Protein AF-J5JBX3-F1 (afdb_monomer_lite)

Sequence (224 aa):
MRLPAPTPTHTFVNPSPLMATRIVSVLLYRIATPTESNGTEARNDVLTPEQYIEKTVSMIRKNRGTELAGMLNPVIVTELFQELSSPWGEMAELHVRNVCKATYQCLKRLVDHIADSAAAETIFSGIFKPHLNALQQNSLAKLSELLKPHQESHPITYDQRFIKDRETVLNQREEVRVSALLKEAFKPIYMDRETSVHASIDFSKLVQKLVKRPEFDVDHSLMR

Structure (mmCIF, N/CA/C/O backbone):
data_AF-J5JBX3-F1
#
_entry.id   AF-J5JBX3-F1
#
loop_
_atom_site.group_PDB
_atom_site.id
_atom_site.type_symbol
_atom_site.label_atom_id
_atom_site.label_alt_id
_atom_site.label_comp_id
_atom_site.label_asym_id
_atom_site.label_entity_id
_atom_site.label_seq_id
_atom_site.pdbx_PDB_ins_code
_atom_site.Cartn_x
_atom_site.Cartn_y
_atom_site.Cartn_z
_atom_site.occupancy
_atom_site.B_iso_or_equiv
_atom_site.auth_seq_id
_atom_site.auth_comp_id
_atom_site.auth_asym_id
_atom_site.auth_atom_id
_atom_site.pdbx_PDB_model_num
ATOM 1 N N . MET A 1 1 ? -36.597 6.003 -26.926 1.00 38.19 1 MET A N 1
ATOM 2 C CA . MET A 1 1 ? -36.312 5.719 -25.502 1.00 38.19 1 MET A CA 1
ATOM 3 C C . MET A 1 1 ? -34.820 5.911 -25.254 1.00 38.19 1 MET A C 1
ATOM 5 O O . MET A 1 1 ? -34.039 5.064 -25.658 1.00 38.19 1 MET A O 1
ATOM 9 N N . ARG A 1 2 ? -34.415 7.056 -24.688 1.00 29.45 2 ARG A N 1
ATOM 10 C CA . ARG A 1 2 ? -33.047 7.306 -24.199 1.00 29.45 2 ARG A CA 1
ATOM 11 C C . ARG A 1 2 ? -33.081 7.193 -22.676 1.00 29.45 2 ARG A C 1
ATOM 13 O O . ARG A 1 2 ? -33.907 7.853 -22.055 1.00 29.45 2 ARG A O 1
ATOM 20 N N . LEU A 1 3 ? -32.218 6.357 -22.107 1.00 36.09 3 LEU A N 1
ATOM 21 C CA . LEU A 1 3 ? -31.970 6.309 -20.665 1.00 36.09 3 LEU A CA 1
ATOM 22 C C . LEU A 1 3 ? -31.218 7.583 -20.230 1.00 36.09 3 LEU A C 1
ATOM 24 O O . LEU A 1 3 ? -30.362 8.049 -20.989 1.00 36.09 3 LEU A O 1
ATOM 28 N N . PRO A 1 4 ? -31.520 8.165 -19.056 1.00 34.25 4 PRO A N 1
ATOM 29 C CA . PRO A 1 4 ? -30.813 9.338 -18.558 1.00 34.25 4 PRO A CA 1
ATOM 30 C C . PRO A 1 4 ? -29.451 8.948 -17.961 1.00 34.25 4 PRO A C 1
ATOM 32 O O . PRO A 1 4 ? -29.282 7.856 -17.419 1.00 34.25 4 PRO A O 1
ATOM 35 N N . ALA A 1 5 ? -28.477 9.853 -18.076 1.00 37.44 5 ALA A N 1
ATOM 36 C CA . ALA A 1 5 ? -27.137 9.702 -17.512 1.00 37.44 5 ALA A CA 1
ATOM 37 C C . ALA A 1 5 ? -27.155 9.810 -15.971 1.00 37.44 5 ALA A C 1
ATOM 39 O O . ALA A 1 5 ? -27.950 10.587 -15.435 1.00 37.44 5 ALA A O 1
ATOM 40 N N . PRO A 1 6 ? -26.276 9.091 -15.248 1.00 34.97 6 PRO A N 1
ATOM 41 C CA . PRO A 1 6 ? -26.182 9.216 -13.801 1.00 34.97 6 PRO A CA 1
ATOM 42 C C . PRO A 1 6 ? -25.471 10.520 -13.408 1.00 34.97 6 PRO A C 1
ATOM 44 O O . PRO A 1 6 ? -24.392 10.846 -13.902 1.00 34.97 6 PRO A O 1
ATOM 47 N N . THR A 1 7 ? -26.092 11.265 -12.497 1.00 36.56 7 THR A N 1
ATOM 48 C CA . THR A 1 7 ? -25.523 12.420 -11.791 1.00 36.56 7 THR A CA 1
ATOM 49 C C . THR A 1 7 ? -24.319 12.020 -10.927 1.00 36.56 7 THR A C 1
ATOM 51 O O . THR A 1 7 ? -24.369 10.970 -10.285 1.00 36.56 7 THR A O 1
ATOM 54 N N . PRO A 1 8 ? -23.264 12.852 -10.830 1.00 33.53 8 PRO A N 1
ATOM 55 C CA . PRO A 1 8 ? -22.142 12.584 -9.943 1.00 33.53 8 PRO A CA 1
ATOM 56 C C . PRO A 1 8 ? -22.528 12.971 -8.511 1.00 33.53 8 PRO A C 1
ATOM 58 O O . PRO A 1 8 ? -22.876 14.118 -8.235 1.00 33.53 8 PRO A O 1
ATOM 61 N N . THR A 1 9 ? -22.472 12.028 -7.576 1.00 34.25 9 THR A N 1
ATOM 62 C CA . THR A 1 9 ? -22.565 12.328 -6.142 1.00 34.25 9 THR A CA 1
ATOM 63 C C . THR A 1 9 ? -21.449 11.596 -5.408 1.00 34.25 9 THR A C 1
ATOM 65 O O . THR A 1 9 ? -21.178 10.433 -5.684 1.00 34.25 9 THR A O 1
ATOM 68 N N . HIS A 1 10 ? -20.828 12.327 -4.480 1.00 32.12 10 HIS A N 1
ATOM 69 C CA . HIS A 1 10 ? -19.663 11.996 -3.656 1.00 32.12 10 HIS A CA 1
ATOM 70 C C . HIS A 1 10 ? -18.298 12.075 -4.349 1.00 32.12 10 HIS A C 1
ATOM 72 O O . HIS A 1 10 ? -17.635 11.089 -4.651 1.00 32.12 10 HIS A O 1
ATOM 78 N N . THR A 1 11 ? -17.831 13.318 -4.479 1.00 29.91 11 THR A N 1
ATOM 79 C CA . THR A 1 11 ? -16.416 13.680 -4.374 1.00 29.91 11 THR A CA 1
ATOM 80 C C . THR A 1 11 ? -15.816 12.989 -3.148 1.00 29.91 11 THR A C 1
ATOM 82 O O . THR A 1 11 ? -16.043 13.398 -2.008 1.00 29.91 11 THR A O 1
ATOM 85 N N . PHE A 1 12 ? -15.059 11.919 -3.380 1.00 28.11 12 PHE A N 1
ATOM 86 C CA . PHE A 1 12 ? -14.154 11.369 -2.384 1.00 28.11 12 PHE A CA 1
ATOM 87 C C . PHE A 1 12 ? -13.092 12.443 -2.137 1.00 28.11 12 PHE A C 1
ATOM 89 O O . PHE A 1 12 ? -12.269 12.736 -3.007 1.00 28.11 12 PHE A O 1
ATOM 96 N N . VAL A 1 13 ? -13.188 13.117 -0.993 1.00 32.06 13 VAL A N 1
ATOM 97 C CA . VAL A 1 13 ? -12.203 14.111 -0.571 1.00 32.06 13 VAL A CA 1
ATOM 98 C C . VAL A 1 13 ? -10.863 13.394 -0.458 1.00 32.06 13 VAL A C 1
ATOM 100 O O . VAL A 1 13 ? -10.701 12.442 0.302 1.00 32.06 13 VAL A O 1
ATOM 103 N N . ASN A 1 14 ? -9.937 13.833 -1.301 1.00 35.62 14 ASN A N 1
ATOM 104 C CA . ASN A 1 14 ? -8.606 13.281 -1.475 1.00 35.62 14 ASN A CA 1
ATOM 105 C C . ASN A 1 14 ? -7.844 13.326 -0.134 1.00 35.62 14 ASN A C 1
ATOM 107 O O . ASN A 1 14 ? -7.714 14.417 0.431 1.00 35.62 14 ASN A O 1
ATOM 111 N N . PRO A 1 15 ? -7.345 12.200 0.410 1.00 30.94 15 PRO A N 1
ATOM 112 C CA . PRO A 1 15 ? -6.458 12.261 1.560 1.00 30.94 15 PRO A CA 1
ATOM 113 C C . PRO A 1 15 ? -5.180 13.002 1.148 1.00 30.94 15 PRO A C 1
ATOM 115 O O . PRO A 1 15 ? -4.545 12.668 0.150 1.00 30.94 15 PRO A O 1
ATOM 118 N N . SER A 1 16 ? -4.835 14.045 1.905 1.00 27.92 16 SER A N 1
ATOM 119 C CA . SER A 1 16 ? -3.703 14.942 1.656 1.00 27.92 16 SER A CA 1
ATOM 120 C C . SER A 1 16 ? -2.421 14.182 1.268 1.00 27.92 16 SER A C 1
ATOM 122 O O . SER A 1 16 ? -2.177 13.112 1.824 1.00 27.92 16 SER A O 1
ATOM 124 N N . PRO A 1 17 ? -1.534 14.735 0.417 1.00 32.25 17 PRO A N 1
ATOM 125 C CA . PRO A 1 17 ? -0.277 14.086 0.007 1.00 32.25 17 PRO A CA 1
ATOM 126 C C . PRO A 1 17 ? 0.602 13.615 1.183 1.00 32.25 17 PRO A C 1
ATOM 128 O O . PRO A 1 17 ? 1.309 12.619 1.070 1.00 32.25 17 PRO A O 1
ATOM 131 N N . LEU A 1 18 ? 0.464 14.239 2.359 1.00 29.64 18 LEU A N 1
ATOM 132 C CA . LEU A 1 18 ? 1.088 13.809 3.617 1.00 29.64 18 LEU A CA 1
ATOM 133 C C . LEU A 1 18 ? 0.639 12.415 4.112 1.00 29.64 18 LEU A C 1
ATOM 135 O O . LEU A 1 18 ? 1.396 11.752 4.818 1.00 29.64 18 LEU A O 1
ATOM 139 N N . MET A 1 19 ? -0.563 11.949 3.760 1.00 27.92 19 MET A N 1
ATOM 140 C CA . MET A 1 19 ? -1.061 10.604 4.087 1.00 27.92 19 MET A CA 1
ATOM 141 C C . MET A 1 19 ? -0.454 9.538 3.168 1.00 27.92 19 MET A C 1
ATOM 143 O O . MET A 1 19 ? -0.056 8.485 3.653 1.00 27.92 19 MET A O 1
ATOM 147 N N . ALA A 1 20 ? -0.304 9.824 1.871 1.00 27.55 20 ALA A N 1
ATOM 148 C CA . ALA A 1 20 ? 0.332 8.910 0.919 1.00 27.55 20 ALA A CA 1
ATOM 149 C C . ALA A 1 20 ? 1.833 8.735 1.213 1.00 27.55 20 ALA A C 1
ATOM 151 O O . ALA A 1 20 ? 2.328 7.608 1.240 1.00 27.55 20 ALA A O 1
ATOM 152 N N . THR A 1 21 ? 2.534 9.826 1.554 1.00 30.20 21 THR A N 1
ATOM 153 C CA . THR A 1 21 ? 3.925 9.765 2.030 1.00 30.20 21 THR A CA 1
ATOM 154 C C . THR A 1 21 ? 4.031 8.991 3.344 1.00 30.20 21 THR A C 1
ATOM 156 O O . THR A 1 21 ? 4.950 8.198 3.501 1.00 30.20 21 THR A O 1
ATOM 159 N N . ARG A 1 22 ? 3.062 9.123 4.265 1.00 29.89 22 ARG A N 1
ATOM 160 C CA . ARG A 1 22 ? 3.026 8.302 5.487 1.00 29.89 22 ARG A CA 1
ATOM 161 C C . ARG A 1 22 ? 2.780 6.827 5.198 1.00 29.89 22 ARG A C 1
ATOM 163 O O . ARG A 1 22 ? 3.350 6.023 5.909 1.00 29.89 22 ARG A O 1
ATOM 170 N N . ILE A 1 23 ? 2.003 6.448 4.186 1.00 34.66 23 ILE A N 1
ATOM 171 C CA . ILE A 1 23 ? 1.749 5.031 3.864 1.00 34.66 23 ILE A CA 1
ATOM 172 C C . ILE A 1 23 ? 2.986 4.374 3.239 1.00 34.66 23 ILE A C 1
ATOM 174 O O . ILE A 1 23 ? 3.373 3.295 3.675 1.00 34.66 23 ILE A O 1
ATOM 178 N N . VAL A 1 24 ? 3.658 5.040 2.291 1.00 39.22 24 VAL A N 1
ATOM 179 C CA . VAL A 1 24 ? 4.913 4.531 1.702 1.00 39.22 24 VAL A CA 1
ATOM 180 C C . VAL A 1 24 ? 6.039 4.537 2.737 1.00 39.22 24 VAL A C 1
ATOM 182 O O . VAL A 1 24 ? 6.758 3.548 2.861 1.00 39.22 24 VAL A O 1
ATOM 185 N N . SER A 1 25 ? 6.145 5.590 3.557 1.00 36.09 25 SER A N 1
ATOM 186 C CA . SER A 1 25 ? 7.078 5.598 4.682 1.00 36.09 25 SER A CA 1
ATOM 187 C C . SER A 1 25 ? 6.735 4.537 5.719 1.00 36.09 25 SER A C 1
ATOM 189 O O . SER A 1 25 ? 7.667 3.943 6.210 1.00 36.09 25 SER A O 1
ATOM 191 N N . VAL A 1 26 ? 5.469 4.242 6.039 1.00 41.69 26 VAL A N 1
ATOM 192 C CA . VAL A 1 26 ? 5.082 3.206 7.023 1.00 41.69 26 VAL A CA 1
ATOM 193 C C . VAL A 1 26 ? 5.282 1.789 6.478 1.00 41.69 26 VAL A C 1
ATOM 195 O O . VAL A 1 26 ? 5.697 0.917 7.237 1.00 41.69 26 VAL A O 1
ATOM 198 N N . LEU A 1 27 ? 5.076 1.557 5.178 1.00 44.22 27 LEU A N 1
ATOM 199 C CA . LEU A 1 27 ? 5.432 0.296 4.513 1.00 44.22 27 LEU A CA 1
ATOM 200 C C . LEU A 1 27 ? 6.952 0.071 4.526 1.00 44.22 27 LEU A C 1
ATOM 202 O O . LEU A 1 27 ? 7.398 -1.022 4.860 1.00 44.22 27 LEU A O 1
ATOM 206 N N . LEU A 1 28 ? 7.745 1.123 4.296 1.00 43.00 28 LEU A N 1
ATOM 207 C CA . LEU A 1 28 ? 9.204 1.096 4.463 1.00 43.00 28 LEU A CA 1
ATOM 208 C C . LEU A 1 28 ? 9.650 1.081 5.944 1.00 43.00 28 LEU A C 1
ATOM 210 O O . LEU A 1 28 ? 10.698 0.537 6.267 1.00 43.00 28 LEU A O 1
ATOM 214 N N . TYR A 1 29 ? 8.860 1.627 6.873 1.00 40.81 29 TYR A N 1
ATOM 215 C CA . TYR A 1 29 ? 9.185 1.679 8.307 1.00 40.81 29 TYR A CA 1
ATOM 216 C C . TYR A 1 29 ? 8.913 0.348 9.010 1.00 40.81 29 TYR A C 1
ATOM 218 O O . TYR A 1 29 ? 9.572 0.016 9.993 1.00 40.81 29 TYR A O 1
ATOM 226 N N . ARG A 1 30 ? 7.956 -0.439 8.505 1.00 43.34 30 ARG A N 1
ATOM 227 C CA . ARG A 1 30 ? 7.684 -1.791 9.006 1.00 43.34 30 ARG A CA 1
ATOM 228 C C . ARG A 1 30 ? 8.616 -2.847 8.436 1.00 43.34 30 ARG A C 1
ATOM 230 O O . ARG A 1 30 ? 8.822 -3.871 9.071 1.00 43.34 30 ARG A O 1
ATOM 237 N N . ILE A 1 31 ? 9.228 -2.543 7.298 1.00 44.62 31 ILE A N 1
ATOM 238 C CA . ILE A 1 31 ? 10.467 -3.190 6.905 1.00 44.62 31 ILE A CA 1
ATOM 239 C C . ILE A 1 31 ? 11.554 -2.897 7.954 1.00 44.62 31 ILE A C 1
ATOM 241 O O . ILE A 1 31 ? 12.356 -3.773 8.174 1.00 44.62 31 ILE A O 1
ATOM 245 N N . ALA A 1 32 ? 11.555 -1.770 8.685 1.00 35.97 32 ALA A N 1
ATOM 246 C CA . ALA A 1 32 ? 1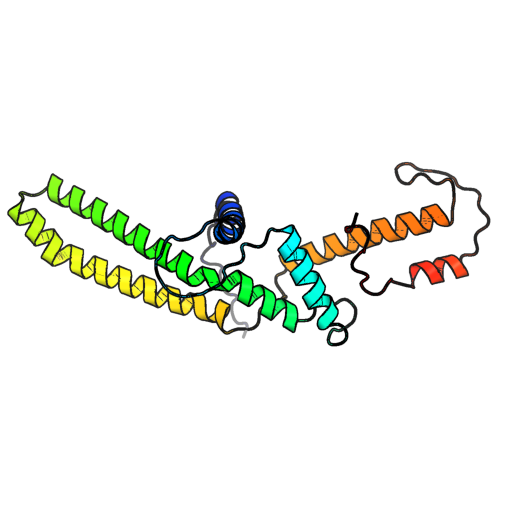2.686 -1.337 9.523 1.00 35.97 32 ALA A CA 1
ATOM 247 C C . ALA A 1 32 ? 12.564 -1.454 11.063 1.00 35.97 32 ALA A C 1
ATOM 249 O O . ALA A 1 32 ? 13.549 -1.159 11.740 1.00 35.97 32 ALA A O 1
ATOM 250 N N . THR A 1 33 ? 11.431 -1.847 11.666 1.00 31.83 33 THR A N 1
ATOM 251 C CA . THR A 1 33 ? 11.331 -1.919 13.145 1.00 31.83 33 THR A CA 1
ATOM 252 C C . THR A 1 33 ? 10.823 -3.268 13.670 1.00 31.83 33 THR A C 1
ATOM 254 O O . THR A 1 33 ? 9.762 -3.733 13.247 1.00 31.83 33 THR A O 1
ATOM 257 N N . PRO A 1 34 ? 11.553 -3.909 14.609 1.00 34.19 34 PRO A N 1
ATOM 258 C CA . PRO A 1 34 ? 11.130 -5.163 15.210 1.00 34.19 34 PRO A CA 1
ATOM 259 C C . PRO A 1 34 ? 9.963 -4.896 16.160 1.00 34.19 34 PRO A C 1
ATOM 261 O O . PRO A 1 34 ? 9.999 -3.985 16.987 1.00 34.19 34 PRO A O 1
ATOM 264 N N . THR A 1 35 ? 8.920 -5.713 16.051 1.00 37.97 35 THR A N 1
ATOM 265 C CA . THR A 1 35 ? 7.909 -5.796 17.105 1.00 37.97 35 THR A CA 1
ATOM 266 C C . THR A 1 35 ? 8.480 -6.732 18.162 1.00 37.97 35 THR A C 1
ATOM 268 O O . THR A 1 35 ? 8.683 -7.912 17.884 1.00 37.97 35 THR A O 1
ATOM 271 N N . GLU A 1 36 ? 8.790 -6.218 19.351 1.00 42.28 36 GLU A N 1
ATOM 272 C CA . GLU A 1 36 ? 9.082 -7.070 20.503 1.00 42.28 36 GLU A CA 1
ATOM 273 C C . GLU A 1 36 ? 7.827 -7.888 20.827 1.00 42.28 36 GLU A C 1
ATOM 275 O O . GLU A 1 36 ? 6.856 -7.392 21.395 1.00 42.28 36 GLU A O 1
ATOM 280 N N . SER A 1 37 ? 7.824 -9.147 20.406 1.00 36.75 37 SER A N 1
ATOM 281 C CA . SER A 1 37 ? 6.803 -10.126 20.754 1.00 36.75 37 SER A CA 1
ATOM 282 C C . SER A 1 37 ? 7.469 -11.493 20.809 1.00 36.75 37 SER A C 1
ATOM 284 O O . SER A 1 37 ? 7.841 -12.066 19.788 1.00 36.75 37 SER A O 1
ATOM 286 N N . ASN A 1 38 ? 7.654 -11.972 22.037 1.00 34.31 38 ASN A N 1
ATOM 287 C CA . ASN A 1 38 ? 8.240 -13.259 22.384 1.00 34.31 38 ASN A CA 1
ATOM 288 C C . ASN A 1 38 ? 7.635 -14.431 21.596 1.00 34.31 38 ASN A C 1
ATOM 290 O O . ASN A 1 38 ? 6.422 -14.621 21.601 1.00 34.31 38 ASN A O 1
ATOM 294 N N . GLY A 1 39 ? 8.521 -15.291 21.086 1.00 38.44 39 GLY A N 1
ATOM 295 C CA . GLY A 1 39 ? 8.243 -16.709 20.865 1.00 38.44 39 GLY A CA 1
ATOM 296 C C . GLY A 1 39 ? 7.910 -17.116 19.429 1.00 38.44 39 GLY A C 1
ATOM 297 O O . GLY A 1 39 ? 6.781 -16.957 18.982 1.00 38.44 39 GLY A O 1
ATOM 298 N N . THR A 1 40 ? 8.882 -17.801 18.815 1.00 33.25 40 THR A N 1
ATOM 299 C CA . THR A 1 40 ? 8.777 -18.709 17.653 1.00 33.25 40 THR A CA 1
ATOM 300 C C . THR A 1 40 ? 8.996 -18.091 16.264 1.00 33.25 40 THR A C 1
ATOM 302 O O . THR A 1 40 ? 8.085 -17.603 15.609 1.00 33.25 40 THR A O 1
ATOM 305 N N . GLU A 1 41 ? 10.262 -18.173 15.837 1.00 38.06 41 GLU A N 1
ATOM 306 C CA . GLU A 1 41 ? 10.779 -18.346 14.468 1.00 38.06 41 GLU A CA 1
ATOM 307 C C . GLU A 1 41 ? 9.920 -17.850 13.287 1.00 38.06 41 GLU A C 1
ATOM 309 O O . GLU A 1 41 ? 9.310 -18.627 12.558 1.00 38.06 41 GLU A O 1
ATOM 314 N N . ALA A 1 42 ? 10.016 -16.555 12.991 1.00 36.69 42 ALA A N 1
ATOM 315 C CA . ALA A 1 42 ? 9.900 -16.053 11.626 1.00 36.69 42 ALA A CA 1
ATOM 316 C C . ALA A 1 42 ? 11.051 -15.068 11.389 1.00 36.69 42 ALA A C 1
ATOM 318 O O . ALA A 1 42 ? 11.132 -14.019 12.028 1.00 36.69 42 ALA A O 1
ATOM 319 N N . ARG A 1 43 ? 11.992 -15.434 10.511 1.00 39.78 43 ARG A N 1
ATOM 320 C CA . ARG A 1 43 ? 13.055 -14.542 10.028 1.00 39.78 43 ARG A CA 1
ATOM 321 C C . ARG A 1 43 ? 12.410 -13.394 9.246 1.00 39.78 43 ARG A C 1
ATOM 323 O O . ARG A 1 43 ? 12.244 -13.487 8.035 1.00 39.78 43 ARG A O 1
ATOM 330 N N . ASN A 1 44 ? 12.048 -12.321 9.938 1.00 47.66 44 ASN A N 1
ATOM 331 C CA . ASN A 1 44 ? 11.743 -11.042 9.309 1.00 47.66 44 ASN A CA 1
ATOM 332 C C . ASN A 1 44 ? 13.077 -10.367 8.987 1.00 47.66 44 ASN A C 1
ATOM 334 O O . ASN A 1 44 ? 13.565 -9.542 9.757 1.00 47.66 44 ASN A O 1
ATOM 338 N N . ASP A 1 45 ? 13.705 -10.799 7.893 1.00 56.28 45 ASP A N 1
ATOM 339 C CA . ASP A 1 45 ? 14.891 -10.133 7.364 1.00 56.28 45 ASP A CA 1
ATOM 340 C C . ASP A 1 45 ? 14.433 -8.794 6.777 1.00 56.28 45 ASP A C 1
ATOM 342 O O . ASP A 1 45 ? 13.743 -8.720 5.759 1.00 56.28 45 ASP A O 1
ATOM 346 N N . VAL A 1 46 ? 14.736 -7.735 7.513 1.00 66.44 46 VAL A N 1
ATOM 347 C CA . VAL A 1 46 ? 14.492 -6.343 7.150 1.00 66.44 46 VAL A CA 1
ATOM 348 C C . VAL A 1 46 ? 15.299 -6.029 5.888 1.00 66.44 46 VAL A C 1
ATOM 350 O O . VAL A 1 46 ? 16.512 -5.855 5.961 1.00 66.44 46 VAL A O 1
ATOM 353 N N . LEU A 1 47 ? 14.647 -5.981 4.723 1.00 74.69 47 LEU A N 1
ATOM 354 C CA . LEU A 1 47 ? 15.315 -5.666 3.455 1.00 74.69 47 LEU A CA 1
ATOM 355 C C . LEU A 1 47 ? 15.444 -4.155 3.266 1.00 74.69 47 LEU A C 1
ATOM 357 O O . LEU A 1 47 ? 14.450 -3.442 3.304 1.00 74.69 47 LEU A O 1
ATOM 361 N N . THR A 1 48 ? 16.634 -3.640 2.974 1.00 81.94 48 THR A N 1
ATOM 362 C CA . THR A 1 48 ? 16.747 -2.238 2.544 1.00 81.94 48 THR A CA 1
ATOM 363 C C . THR A 1 48 ? 16.023 -2.023 1.203 1.00 81.94 48 THR A C 1
ATOM 365 O O . THR A 1 48 ? 15.799 -2.988 0.459 1.00 81.94 48 THR A O 1
ATOM 368 N N . PRO A 1 49 ? 15.653 -0.777 0.845 1.00 75.56 49 PRO A N 1
ATOM 369 C CA . PRO A 1 49 ? 15.068 -0.485 -0.464 1.00 75.56 49 PRO A CA 1
ATOM 370 C C . PRO A 1 49 ? 15.891 -1.055 -1.628 1.00 75.56 49 PRO A C 1
ATOM 372 O O . PRO A 1 49 ? 15.332 -1.610 -2.571 1.00 75.56 49 PRO A O 1
ATOM 375 N N . GLU A 1 50 ? 17.218 -0.982 -1.536 1.00 78.31 50 GLU A N 1
ATOM 376 C CA . GLU A 1 50 ? 18.151 -1.493 -2.541 1.00 78.31 50 GLU A CA 1
ATOM 377 C C . GLU A 1 50 ? 18.079 -3.021 -2.639 1.00 78.31 50 GLU A C 1
ATOM 379 O O . GLU A 1 50 ? 17.917 -3.567 -3.730 1.00 78.31 50 GLU A O 1
ATOM 384 N N . GLN A 1 51 ? 18.095 -3.719 -1.500 1.00 79.31 51 GLN A N 1
ATOM 385 C CA . GLN A 1 51 ? 17.972 -5.179 -1.452 1.00 79.31 51 GLN A CA 1
ATOM 386 C C . GLN A 1 51 ? 16.615 -5.658 -1.985 1.00 79.31 51 GLN A C 1
ATOM 388 O O . GLN A 1 51 ? 16.524 -6.691 -2.655 1.00 79.31 51 GLN A O 1
ATOM 393 N N . TYR A 1 52 ? 15.546 -4.899 -1.731 1.00 81.06 52 TYR A N 1
ATOM 394 C CA . TYR A 1 52 ? 14.220 -5.199 -2.265 1.00 81.06 52 TYR A CA 1
ATOM 395 C C . TYR A 1 52 ? 14.160 -5.021 -3.789 1.00 81.06 52 TYR A C 1
ATOM 397 O O . TYR A 1 52 ? 13.565 -5.845 -4.493 1.00 81.06 52 TYR A O 1
ATOM 405 N N . ILE A 1 53 ? 14.815 -3.985 -4.322 1.00 80.94 53 ILE A N 1
ATOM 406 C CA . ILE A 1 53 ? 14.963 -3.790 -5.770 1.00 80.94 53 ILE A CA 1
ATOM 407 C C . ILE A 1 53 ? 15.739 -4.961 -6.380 1.00 80.94 53 ILE A C 1
ATOM 409 O O . ILE A 1 53 ? 15.288 -5.531 -7.372 1.00 80.94 53 ILE A O 1
ATOM 413 N N . GLU A 1 54 ? 16.851 -5.382 -5.778 1.00 81.81 54 GLU A N 1
ATOM 414 C CA . GLU A 1 54 ? 17.635 -6.528 -6.257 1.00 81.81 54 GLU A CA 1
ATOM 415 C C . GLU A 1 54 ? 16.828 -7.832 -6.257 1.00 81.81 54 GLU A C 1
ATOM 417 O O . GLU A 1 54 ? 16.823 -8.567 -7.254 1.00 81.81 54 GLU A O 1
ATOM 422 N N . LYS A 1 55 ? 16.082 -8.098 -5.176 1.00 83.62 55 LYS A N 1
ATOM 423 C CA . LYS A 1 55 ? 15.139 -9.222 -5.093 1.00 83.62 55 LYS A CA 1
ATOM 424 C C . LYS A 1 55 ? 14.124 -9.160 -6.235 1.00 83.62 55 LYS A C 1
ATOM 426 O O . LYS A 1 55 ? 13.936 -10.149 -6.945 1.00 83.62 55 LYS A O 1
ATOM 431 N N . THR A 1 56 ? 13.521 -7.994 -6.450 1.00 81.38 56 THR A N 1
ATOM 432 C CA . THR A 1 56 ? 12.527 -7.769 -7.505 1.00 81.38 56 THR A CA 1
ATOM 433 C C . THR A 1 56 ? 13.119 -8.010 -8.894 1.00 81.38 56 THR A C 1
ATOM 435 O O . THR A 1 56 ? 12.534 -8.723 -9.707 1.00 81.38 56 THR A O 1
ATOM 438 N N . VAL A 1 57 ? 14.322 -7.499 -9.168 1.00 81.25 57 VAL A N 1
ATOM 439 C CA . VAL A 1 57 ? 15.036 -7.729 -10.434 1.00 81.25 57 VAL A CA 1
ATOM 440 C C . VAL A 1 57 ? 15.329 -9.216 -10.646 1.00 81.25 57 VAL A C 1
ATOM 442 O O . VAL A 1 57 ? 15.173 -9.722 -11.758 1.00 81.25 57 VAL A O 1
ATOM 445 N N . SER A 1 58 ? 15.713 -9.943 -9.594 1.00 82.06 58 SER A N 1
ATOM 446 C CA . SER A 1 58 ? 15.914 -11.396 -9.645 1.00 82.06 58 SER A CA 1
ATOM 447 C C . SER A 1 58 ? 14.617 -12.146 -9.978 1.00 82.06 58 SER A C 1
ATOM 449 O O . SER A 1 58 ? 14.623 -13.030 -10.837 1.00 82.06 58 SER A O 1
ATOM 451 N N . MET A 1 59 ? 13.488 -11.756 -9.376 1.00 79.56 59 MET A N 1
ATOM 452 C CA . MET A 1 59 ? 12.163 -12.311 -9.692 1.00 79.56 59 MET A CA 1
ATOM 453 C C . MET A 1 59 ? 11.758 -12.034 -11.145 1.00 79.56 59 MET A C 1
ATOM 455 O O . MET A 1 59 ? 11.297 -12.948 -11.830 1.00 79.56 59 MET A O 1
ATOM 459 N N . ILE A 1 60 ? 12.006 -10.815 -11.639 1.00 78.62 60 ILE A N 1
ATOM 460 C CA . ILE A 1 60 ? 11.808 -10.436 -13.047 1.00 78.62 60 ILE A CA 1
ATOM 461 C C . ILE A 1 60 ? 12.627 -11.322 -13.972 1.00 78.62 60 ILE A C 1
ATOM 463 O O . ILE A 1 60 ? 12.078 -11.863 -14.923 1.00 78.62 60 ILE A O 1
ATOM 467 N N . ARG A 1 61 ? 13.914 -11.536 -13.679 1.00 78.25 61 ARG A N 1
ATOM 468 C CA . ARG A 1 61 ? 14.795 -12.382 -14.500 1.00 78.25 61 ARG A CA 1
ATOM 469 C C . ARG A 1 61 ? 14.331 -13.838 -14.575 1.00 78.25 61 ARG A C 1
ATOM 471 O O . ARG A 1 61 ? 14.389 -14.421 -15.653 1.00 78.25 61 ARG A O 1
ATOM 478 N N . LYS A 1 62 ? 13.871 -14.413 -13.460 1.00 77.75 62 LYS A N 1
ATOM 479 C CA . LYS A 1 62 ? 13.402 -15.811 -13.394 1.00 77.75 62 LYS A CA 1
ATOM 480 C C . LYS A 1 62 ? 12.115 -16.050 -14.180 1.00 77.75 62 LYS A C 1
ATOM 482 O O . LYS A 1 62 ? 11.937 -17.124 -14.736 1.00 77.75 62 LYS A O 1
ATOM 487 N N . ASN A 1 63 ? 11.249 -15.045 -14.233 1.00 71.81 63 ASN A N 1
ATOM 488 C CA . ASN A 1 63 ? 9.935 -15.112 -14.865 1.00 71.81 63 ASN A CA 1
ATOM 489 C C . ASN A 1 63 ? 9.913 -14.444 -16.258 1.00 71.81 63 ASN A C 1
ATOM 491 O O . ASN A 1 63 ? 8.863 -13.995 -16.723 1.00 71.81 63 ASN A O 1
ATOM 495 N N . ARG A 1 64 ? 11.075 -14.343 -16.922 1.00 68.69 64 ARG A N 1
ATOM 496 C CA . ARG A 1 64 ? 11.183 -13.853 -18.307 1.00 68.69 64 ARG A CA 1
ATOM 497 C C . ARG A 1 64 ? 10.563 -14.852 -19.285 1.00 68.69 64 ARG A C 1
ATOM 499 O O . ARG A 1 64 ? 10.608 -16.058 -19.070 1.00 68.69 64 ARG A O 1
ATOM 506 N N . GLY A 1 65 ? 10.037 -14.342 -20.398 1.00 65.00 65 GLY A N 1
ATOM 507 C CA . GLY A 1 65 ? 9.552 -15.161 -21.518 1.00 65.00 65 GLY A CA 1
ATOM 508 C C . GLY A 1 65 ? 8.087 -15.604 -21.430 1.00 65.00 65 GLY A C 1
ATOM 509 O O . GLY A 1 65 ? 7.556 -16.112 -22.411 1.00 65.00 65 GLY A O 1
ATOM 510 N N . THR A 1 66 ? 7.406 -15.364 -20.307 1.00 61.84 66 THR A N 1
ATOM 511 C CA . THR A 1 66 ? 5.942 -15.517 -20.183 1.00 61.84 66 THR A CA 1
ATOM 512 C C . THR A 1 66 ? 5.168 -14.235 -20.507 1.00 61.84 66 THR A C 1
ATOM 514 O O . THR A 1 66 ? 3.941 -14.247 -20.539 1.00 61.84 66 THR A O 1
ATOM 517 N N . GLU A 1 67 ? 5.866 -13.120 -20.734 1.00 69.06 67 GLU A N 1
ATOM 518 C CA . GLU A 1 67 ? 5.279 -11.805 -20.999 1.00 69.06 67 GLU A CA 1
ATOM 519 C C . GLU A 1 67 ? 5.351 -11.421 -22.484 1.00 69.06 67 GLU A C 1
ATOM 521 O O . GLU A 1 67 ? 6.298 -11.760 -23.195 1.00 69.06 67 GLU A O 1
ATOM 526 N N . LEU A 1 68 ? 4.341 -10.686 -22.957 1.00 64.31 68 LEU A N 1
ATOM 527 C CA . LEU A 1 68 ? 4.383 -10.061 -24.276 1.00 64.31 68 LEU A CA 1
ATOM 528 C C . LEU A 1 68 ? 5.407 -8.918 -24.258 1.00 64.31 68 LEU A C 1
ATOM 530 O O . LEU A 1 68 ? 5.446 -8.137 -23.307 1.00 64.31 68 LEU A O 1
ATOM 534 N N . ALA A 1 69 ? 6.197 -8.783 -25.326 1.00 59.62 69 ALA A N 1
ATOM 535 C CA . ALA A 1 69 ? 7.207 -7.734 -25.440 1.00 59.62 69 ALA A CA 1
ATOM 536 C C . ALA A 1 69 ? 6.617 -6.340 -25.138 1.00 59.62 69 ALA A C 1
ATOM 538 O O . ALA A 1 69 ? 5.677 -5.892 -25.796 1.00 59.62 69 ALA A O 1
ATOM 539 N N . GLY A 1 70 ? 7.178 -5.652 -24.140 1.00 61.19 70 GLY A N 1
ATOM 540 C CA . GLY A 1 70 ? 6.724 -4.323 -23.711 1.00 61.19 70 GLY A CA 1
ATOM 541 C C . GLY A 1 70 ? 5.658 -4.313 -22.609 1.00 61.19 70 GLY A C 1
ATOM 542 O O . GLY A 1 70 ? 5.289 -3.233 -22.146 1.00 61.19 70 GLY A O 1
ATOM 543 N N . MET A 1 71 ? 5.186 -5.478 -22.160 1.00 66.94 71 MET A N 1
ATOM 544 C CA . MET A 1 71 ? 4.272 -5.615 -21.025 1.00 66.94 71 MET A CA 1
ATOM 545 C C . MET A 1 71 ? 4.994 -6.178 -19.803 1.00 66.94 71 MET A C 1
ATOM 547 O O . MET A 1 71 ? 5.943 -6.940 -19.930 1.00 66.94 71 MET A O 1
ATOM 551 N N . LEU A 1 72 ? 4.520 -5.796 -18.617 1.00 69.56 72 LEU A N 1
ATOM 552 C CA . LEU A 1 72 ? 4.954 -6.408 -17.364 1.00 69.56 72 LEU A CA 1
ATOM 553 C C . LEU A 1 72 ? 4.330 -7.794 -17.242 1.00 69.56 72 LEU A C 1
ATOM 555 O O . LEU A 1 72 ? 3.130 -7.934 -17.492 1.00 69.56 72 LEU A O 1
ATOM 559 N N . ASN A 1 73 ? 5.101 -8.773 -16.781 1.00 75.94 73 ASN A N 1
ATOM 560 C CA . ASN A 1 73 ? 4.577 -10.072 -16.396 1.00 75.94 73 ASN A CA 1
ATOM 561 C C . ASN A 1 73 ? 3.497 -9.927 -15.296 1.00 75.94 73 ASN A C 1
ATOM 563 O O . ASN A 1 73 ? 3.826 -9.554 -14.162 1.00 75.94 73 ASN A O 1
ATOM 567 N N . PRO A 1 74 ? 2.219 -10.253 -15.583 1.00 76.00 74 PRO A N 1
ATOM 568 C CA . PRO A 1 74 ? 1.127 -10.132 -14.615 1.00 76.00 74 PRO A CA 1
ATOM 569 C C . PRO A 1 74 ? 1.318 -10.988 -13.357 1.00 76.00 74 PRO A C 1
ATOM 571 O O . PRO A 1 74 ? 0.811 -10.629 -12.292 1.00 76.00 74 PRO A O 1
ATOM 574 N N . VAL A 1 75 ? 2.065 -12.094 -13.461 1.00 79.69 75 VAL A N 1
ATOM 575 C CA . VAL A 1 75 ? 2.386 -12.974 -12.329 1.00 79.69 75 VAL A CA 1
ATOM 576 C C . VAL A 1 75 ? 3.240 -12.223 -11.314 1.00 79.69 75 VAL A C 1
ATOM 578 O O . VAL A 1 75 ? 2.875 -12.140 -10.147 1.00 79.69 75 VAL A O 1
ATOM 581 N N . ILE A 1 76 ? 4.308 -11.569 -11.773 1.00 82.19 76 ILE A N 1
ATOM 582 C CA . ILE A 1 76 ? 5.224 -10.818 -10.905 1.00 82.19 76 ILE A CA 1
ATOM 583 C C . ILE A 1 76 ? 4.509 -9.638 -10.256 1.00 82.19 76 ILE A C 1
ATOM 585 O O . ILE A 1 76 ? 4.684 -9.378 -9.071 1.00 82.19 76 ILE A O 1
ATOM 589 N N . VAL A 1 77 ? 3.683 -8.923 -11.025 1.00 81.19 77 VAL A N 1
ATOM 590 C CA . VAL A 1 77 ? 2.894 -7.806 -10.490 1.00 81.19 77 VAL A CA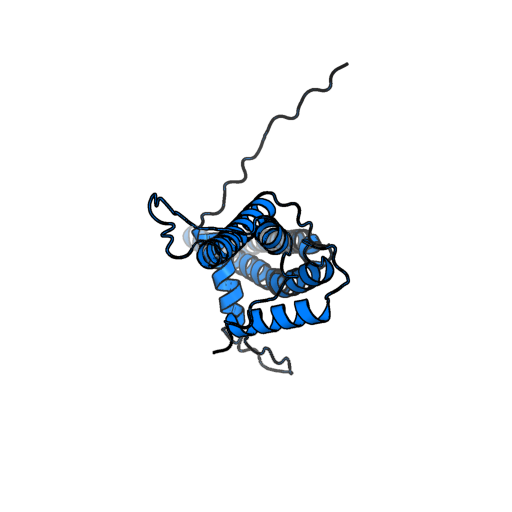 1
ATOM 591 C C . VAL A 1 77 ? 1.951 -8.290 -9.389 1.00 81.19 77 VAL A C 1
ATOM 593 O O . VAL A 1 77 ? 1.825 -7.621 -8.366 1.00 81.19 77 VAL A O 1
ATOM 596 N N . THR A 1 78 ? 1.320 -9.451 -9.574 1.00 82.75 78 THR A N 1
ATOM 597 C CA . THR A 1 78 ? 0.447 -10.054 -8.559 1.00 82.75 78 THR A CA 1
ATOM 598 C C . THR A 1 78 ? 1.236 -10.429 -7.305 1.00 82.75 78 THR A C 1
ATOM 600 O O . THR A 1 78 ? 0.842 -10.030 -6.213 1.00 82.75 78 THR A O 1
ATOM 603 N N . GLU A 1 79 ? 2.360 -11.133 -7.454 1.00 83.75 79 GLU A N 1
ATOM 604 C CA . GLU A 1 79 ? 3.208 -11.561 -6.333 1.00 83.75 79 GLU A CA 1
ATOM 605 C C . GLU A 1 79 ? 3.732 -10.369 -5.522 1.00 83.75 79 GLU A C 1
ATOM 607 O O . GLU A 1 79 ? 3.585 -10.334 -4.301 1.00 83.75 79 GLU A O 1
ATOM 612 N N . LEU A 1 80 ? 4.284 -9.354 -6.195 1.00 84.50 80 LEU A N 1
ATOM 613 C CA . LEU A 1 80 ? 4.787 -8.148 -5.535 1.00 84.50 80 LEU A CA 1
ATOM 614 C C . LEU A 1 80 ? 3.664 -7.382 -4.836 1.00 84.50 80 LEU A C 1
ATOM 616 O O . LEU A 1 80 ? 3.850 -6.898 -3.723 1.00 84.50 80 LEU A O 1
ATOM 620 N N . PHE A 1 81 ? 2.496 -7.267 -5.473 1.00 84.75 81 PHE A N 1
ATOM 621 C CA . PHE A 1 81 ? 1.357 -6.589 -4.868 1.00 84.75 81 PHE A CA 1
ATOM 622 C C . PHE A 1 81 ? 0.892 -7.301 -3.598 1.00 84.75 81 PHE A C 1
ATOM 624 O O . PHE A 1 81 ? 0.698 -6.637 -2.588 1.00 84.75 81 PHE A O 1
ATOM 631 N N . GLN A 1 82 ? 0.757 -8.629 -3.633 1.00 85.31 82 GLN A N 1
ATOM 632 C CA . GLN A 1 82 ? 0.379 -9.431 -2.467 1.00 85.31 82 GLN A CA 1
ATOM 633 C C . GLN A 1 82 ? 1.414 -9.328 -1.343 1.00 85.31 82 GLN A C 1
ATOM 635 O O . GLN A 1 82 ? 1.048 -9.171 -0.180 1.00 85.31 82 GLN A O 1
ATOM 640 N N . GLU A 1 83 ? 2.707 -9.366 -1.676 1.00 85.56 83 GLU A N 1
ATOM 641 C CA . GLU A 1 83 ? 3.777 -9.198 -0.691 1.00 85.56 83 GLU A CA 1
ATOM 642 C C . GLU A 1 83 ? 3.688 -7.821 -0.012 1.00 85.56 83 GLU A C 1
ATOM 644 O O . GLU A 1 83 ? 3.658 -7.732 1.217 1.00 85.56 83 GLU A O 1
ATOM 649 N N . LEU A 1 84 ? 3.567 -6.751 -0.804 1.00 84.12 84 LEU A N 1
ATOM 650 C CA . LEU A 1 84 ? 3.496 -5.371 -0.314 1.00 84.12 84 LEU A CA 1
ATOM 651 C C . LEU A 1 84 ? 2.169 -5.032 0.382 1.00 84.12 84 LEU A C 1
ATOM 653 O O . LEU A 1 84 ? 2.144 -4.141 1.235 1.00 84.12 84 LEU A O 1
ATOM 657 N N . SER A 1 85 ? 1.070 -5.702 0.030 1.00 87.38 85 SER A N 1
ATOM 658 C CA . SER A 1 85 ? -0.246 -5.499 0.649 1.00 87.38 85 SER A CA 1
ATOM 659 C C . SER A 1 85 ? -0.464 -6.362 1.892 1.00 87.38 85 SER A C 1
ATOM 661 O O . SER A 1 85 ? -1.324 -6.034 2.712 1.00 87.38 85 SER A O 1
ATOM 663 N N . SER A 1 86 ? 0.348 -7.406 2.100 1.00 86.06 86 SER A N 1
ATOM 664 C CA . SER A 1 86 ? 0.230 -8.311 3.248 1.00 86.06 86 SER A CA 1
ATOM 665 C C . SER A 1 86 ? 0.132 -7.621 4.624 1.00 86.06 86 SER A C 1
ATOM 667 O O . SER A 1 86 ? -0.705 -8.051 5.424 1.00 86.06 86 SER A O 1
ATOM 669 N N . PRO A 1 87 ? 0.852 -6.515 4.935 1.00 88.69 87 PRO A N 1
ATOM 670 C CA . PRO A 1 87 ? 0.741 -5.880 6.246 1.00 88.69 87 PRO A CA 1
ATOM 671 C C . PRO A 1 87 ? -0.474 -4.948 6.388 1.00 88.69 87 PRO A C 1
ATOM 673 O O . PRO A 1 87 ? -0.737 -4.472 7.496 1.00 88.69 87 PRO A O 1
ATOM 676 N N . TRP A 1 88 ? -1.212 -4.647 5.310 1.00 91.75 88 TRP A N 1
ATOM 677 C CA . TRP A 1 88 ? -2.305 -3.664 5.342 1.00 91.75 88 TRP A CA 1
ATOM 678 C C . TRP A 1 88 ? -3.405 -4.049 6.322 1.00 91.75 88 TRP A C 1
ATOM 680 O O . TRP A 1 88 ? -3.934 -3.173 7.005 1.00 91.75 88 TRP A O 1
ATOM 690 N N . GLY A 1 89 ? -3.720 -5.344 6.423 1.00 91.31 89 GLY A N 1
ATOM 691 C CA . GLY A 1 89 ? -4.756 -5.819 7.334 1.00 91.31 89 GLY A CA 1
ATOM 692 C C . GLY A 1 89 ? -4.429 -5.485 8.782 1.00 91.31 89 GLY A C 1
ATOM 693 O O . GLY A 1 89 ? -5.191 -4.798 9.457 1.00 91.31 89 GLY A O 1
ATOM 694 N N . GLU A 1 90 ? -3.236 -5.864 9.226 1.00 90.69 90 GLU A N 1
ATOM 695 C CA . GLU A 1 90 ? -2.804 -5.616 10.595 1.00 90.69 90 GLU A CA 1
ATOM 696 C C . GLU A 1 90 ? -2.681 -4.114 10.907 1.00 90.69 90 GLU A C 1
ATOM 698 O O . GLU A 1 90 ? -3.113 -3.661 11.970 1.00 90.69 90 GLU A O 1
ATOM 703 N N . MET A 1 91 ? -2.145 -3.319 9.972 1.00 91.38 91 MET A N 1
ATOM 704 C CA . MET A 1 91 ? -2.040 -1.864 10.126 1.00 91.38 91 MET A CA 1
ATOM 705 C C . MET A 1 91 ? -3.418 -1.205 10.261 1.00 91.38 91 MET A C 1
ATOM 707 O O . MET A 1 91 ? -3.628 -0.364 11.141 1.00 91.38 91 MET A O 1
ATOM 711 N N . ALA A 1 92 ? -4.362 -1.579 9.397 1.00 93.69 92 ALA A N 1
ATOM 712 C CA . ALA A 1 92 ? -5.701 -1.014 9.399 1.00 93.69 92 ALA A CA 1
ATOM 713 C C . ALA A 1 92 ? -6.485 -1.436 10.648 1.00 93.69 92 ALA A C 1
ATOM 715 O O . ALA A 1 92 ? -7.141 -0.605 11.277 1.00 93.69 92 ALA A O 1
ATOM 716 N N . GLU A 1 93 ? -6.362 -2.691 11.078 1.00 94.50 93 GLU A N 1
ATOM 717 C CA . GLU A 1 93 ? -6.977 -3.153 12.319 1.00 94.50 93 GLU A CA 1
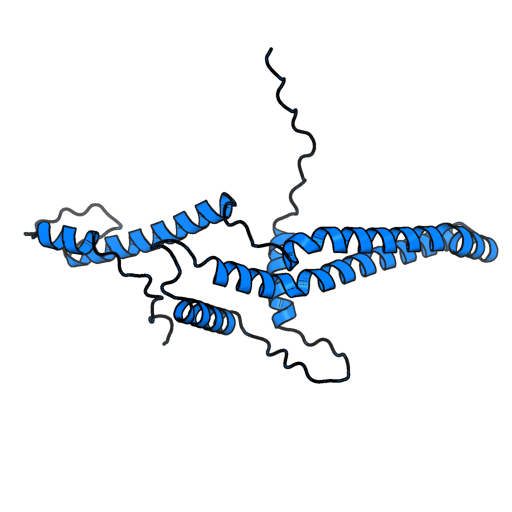ATOM 718 C C . GLU A 1 93 ? -6.413 -2.435 13.547 1.00 94.50 93 GLU A C 1
ATOM 720 O O . GLU A 1 93 ? -7.166 -2.027 14.436 1.00 94.50 93 GLU A O 1
ATOM 725 N N . LEU A 1 94 ? -5.089 -2.259 13.608 1.00 94.50 94 LEU A N 1
ATOM 726 C CA . LEU A 1 94 ? -4.438 -1.500 14.670 1.00 94.50 94 LEU A CA 1
ATOM 727 C C . LEU A 1 94 ? -4.958 -0.060 14.701 1.00 94.50 94 LEU A C 1
ATOM 729 O O . LEU A 1 94 ? -5.248 0.468 15.775 1.00 94.50 94 LEU A O 1
ATOM 733 N N . HIS A 1 95 ? -5.124 0.561 13.533 1.00 94.88 95 HIS A N 1
ATOM 734 C CA . HIS A 1 95 ? -5.703 1.894 13.430 1.00 94.88 95 HIS A CA 1
ATOM 735 C C . HIS A 1 95 ? -7.135 1.942 13.983 1.00 94.88 95 HIS A C 1
ATOM 737 O O . HIS A 1 95 ? -7.419 2.786 14.833 1.00 94.88 95 HIS A O 1
ATOM 743 N N . VAL A 1 96 ? -8.006 1.006 13.584 1.00 95.12 96 VAL A N 1
ATOM 744 C CA . VAL A 1 96 ? -9.379 0.901 14.112 1.00 95.12 96 VAL A CA 1
ATOM 745 C C . VAL A 1 96 ? -9.363 0.766 15.635 1.00 95.12 96 VAL A C 1
ATOM 747 O O . VAL A 1 96 ? -10.040 1.525 16.327 1.00 95.12 96 VAL A O 1
ATOM 750 N N . ARG A 1 97 ? -8.536 -0.135 16.182 1.00 94.31 97 ARG A N 1
ATOM 751 C CA . ARG A 1 97 ? -8.401 -0.323 17.637 1.00 94.31 97 ARG A CA 1
ATOM 752 C C . ARG A 1 97 ? -7.952 0.957 18.346 1.00 94.31 97 ARG A C 1
ATOM 754 O O . ARG A 1 97 ? -8.498 1.294 19.397 1.00 94.31 97 ARG A O 1
ATOM 761 N N . ASN A 1 98 ? -6.998 1.688 17.774 1.00 95.56 98 ASN A N 1
ATOM 762 C CA . ASN A 1 98 ? -6.496 2.937 18.345 1.00 95.56 98 ASN A CA 1
ATOM 763 C C . ASN A 1 98 ? -7.559 4.041 18.355 1.00 95.56 98 ASN A C 1
ATOM 765 O O . ASN A 1 98 ? -7.713 4.723 19.369 1.00 95.56 98 ASN A O 1
ATOM 769 N N . VAL A 1 99 ? -8.320 4.187 17.268 1.00 96.19 99 VAL A N 1
ATOM 770 C CA . VAL A 1 99 ? -9.432 5.145 17.195 1.00 96.19 99 VAL A CA 1
ATOM 771 C C . VAL A 1 99 ? -10.511 4.782 18.214 1.00 96.19 99 VAL A C 1
ATOM 773 O O . VAL A 1 99 ? -10.873 5.628 19.028 1.00 96.19 99 VAL A O 1
ATOM 776 N N . CYS A 1 100 ? -10.950 3.519 18.262 1.00 94.75 100 CYS A N 1
ATOM 777 C CA . CYS A 1 100 ? -11.937 3.059 19.243 1.00 94.75 100 CYS A CA 1
ATOM 778 C C . CYS A 1 100 ? -11.478 3.313 20.686 1.00 94.75 100 CYS A C 1
ATOM 780 O O . CYS A 1 100 ? -12.259 3.795 21.508 1.00 94.75 100 CYS A O 1
ATOM 782 N N . LYS A 1 101 ? -10.200 3.057 20.994 1.00 95.12 101 LYS A N 1
ATOM 783 C CA . LYS A 1 101 ? -9.610 3.344 22.309 1.00 95.12 101 LYS A CA 1
ATOM 784 C C . LYS A 1 101 ? -9.639 4.839 22.636 1.00 95.12 101 LYS A C 1
ATOM 786 O O . LYS A 1 101 ? -10.013 5.203 23.749 1.00 95.12 101 LYS A O 1
ATOM 791 N N . ALA A 1 102 ? -9.273 5.702 21.690 1.00 96.75 102 ALA A N 1
ATOM 792 C CA . ALA A 1 102 ? -9.308 7.150 21.885 1.00 96.75 102 ALA A CA 1
ATOM 793 C C . ALA A 1 102 ? -10.744 7.659 22.105 1.00 96.75 102 ALA A C 1
ATOM 795 O O . ALA A 1 102 ? -10.988 8.436 23.030 1.00 96.75 102 ALA A O 1
ATOM 796 N N . THR A 1 103 ? -11.709 7.168 21.323 1.00 95.69 103 THR A N 1
ATOM 797 C CA . THR A 1 103 ? -13.136 7.481 21.487 1.00 95.69 103 THR A CA 1
ATOM 798 C C . THR A 1 103 ? -13.651 7.039 22.855 1.00 95.69 103 THR A C 1
ATOM 800 O O . THR A 1 103 ? -14.299 7.824 23.545 1.00 95.69 103 THR A O 1
ATOM 803 N N . TYR A 1 104 ? -13.310 5.821 23.287 1.00 94.38 104 TYR A N 1
ATOM 804 C CA . TYR A 1 104 ? -13.657 5.307 24.612 1.00 94.38 104 TYR A CA 1
ATOM 805 C C . TYR A 1 104 ? -13.131 6.219 25.726 1.00 94.38 104 TYR A C 1
ATOM 807 O O . TYR A 1 104 ? -13.879 6.616 26.617 1.00 94.38 104 TYR A O 1
ATOM 815 N N . GLN A 1 105 ? -11.849 6.588 25.664 1.00 95.12 105 GLN A N 1
ATOM 816 C CA . GLN A 1 105 ? -11.217 7.450 26.664 1.00 95.12 105 GLN A CA 1
ATOM 817 C C . GLN A 1 105 ? -11.836 8.850 26.697 1.00 95.12 105 GLN A C 1
ATOM 819 O O . GLN A 1 105 ? -12.030 9.406 27.777 1.00 95.12 105 GLN A O 1
ATOM 824 N N . CYS A 1 106 ? -12.155 9.415 25.532 1.00 95.44 106 CYS A N 1
ATOM 825 C CA . CYS A 1 106 ? -12.809 10.714 25.423 1.00 95.44 106 CYS A CA 1
ATOM 826 C C . CYS A 1 106 ? -14.202 10.692 26.063 1.00 95.44 106 CYS A C 1
ATOM 828 O O . CYS A 1 106 ? -14.489 11.517 26.928 1.00 95.44 106 CYS A O 1
ATOM 830 N N . LEU A 1 107 ? -15.032 9.708 25.704 1.00 94.12 107 LEU A N 1
ATOM 831 C CA . LEU A 1 107 ? -16.382 9.576 26.248 1.00 94.12 107 LEU A CA 1
ATOM 832 C C . LEU A 1 107 ? -16.371 9.295 27.749 1.00 94.12 107 LEU A C 1
ATOM 834 O O . LEU A 1 107 ? -17.170 9.881 28.472 1.00 94.12 107 LEU A O 1
ATOM 838 N N . LYS A 1 108 ? -15.443 8.463 28.239 1.00 92.69 108 LYS A N 1
ATOM 839 C CA . LYS A 1 108 ? -15.326 8.189 29.676 1.00 92.69 108 LYS A CA 1
ATOM 840 C C . LYS A 1 108 ? -15.018 9.470 30.449 1.00 92.69 108 LYS A C 1
ATOM 842 O O . LYS A 1 108 ? -15.741 9.799 31.379 1.00 92.69 108 LYS A O 1
ATOM 847 N N . ARG A 1 109 ? -14.027 10.247 29.993 1.00 94.19 109 ARG A N 1
ATOM 848 C CA . ARG A 1 109 ? -13.682 11.546 30.597 1.00 94.19 109 ARG A CA 1
ATOM 849 C C . ARG A 1 109 ? -14.841 12.540 30.564 1.00 94.19 109 ARG A C 1
ATOM 851 O O . ARG A 1 109 ? -15.022 13.279 31.521 1.00 94.19 109 ARG A O 1
ATOM 858 N N . LEU A 1 110 ? -15.603 12.572 29.472 1.00 94.06 110 LEU A N 1
ATOM 859 C CA . LEU A 1 110 ? -16.757 13.457 29.335 1.00 94.06 110 LEU A CA 1
ATOM 860 C C . LEU A 1 110 ? -17.867 13.091 30.329 1.00 94.06 110 LEU A C 1
ATOM 862 O O . LEU A 1 110 ? -18.397 13.967 31.004 1.00 94.06 110 LEU A O 1
ATOM 866 N N . VAL A 1 111 ? -18.189 11.805 30.451 1.00 93.31 111 VAL A N 1
ATOM 867 C CA . VAL A 1 111 ? -19.220 11.328 31.381 1.00 93.31 111 VAL A CA 1
ATOM 868 C C . VAL A 1 111 ? -18.796 11.548 32.834 1.00 93.31 111 VAL A C 1
ATOM 870 O O . VAL A 1 111 ? -19.589 12.067 33.614 1.00 93.31 111 VAL A O 1
ATOM 873 N N . ASP A 1 112 ? -17.538 11.253 33.170 1.00 93.31 112 ASP A N 1
ATOM 874 C CA . ASP A 1 112 ? -16.978 11.482 34.510 1.00 93.31 112 ASP A CA 1
ATOM 875 C C . ASP A 1 112 ? -16.940 12.975 34.892 1.00 93.31 112 ASP A C 1
ATOM 877 O O . ASP A 1 112 ? -16.904 13.312 36.072 1.00 93.31 112 ASP A O 1
ATOM 881 N N . HIS A 1 113 ? -16.931 13.882 33.909 1.00 94.50 113 HIS A N 1
ATOM 882 C CA . HIS A 1 113 ? -16.947 15.326 34.148 1.00 94.50 113 HIS A CA 1
ATOM 883 C C . HIS A 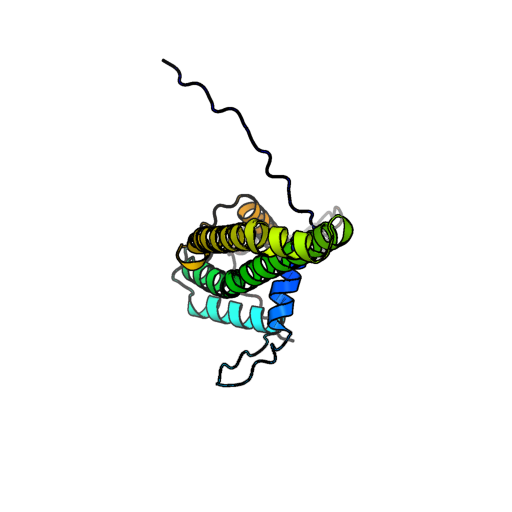1 113 ? -18.355 15.883 34.410 1.00 94.50 113 HIS A C 1
ATOM 885 O O . HIS A 1 113 ? -18.492 16.884 35.109 1.00 94.50 113 HIS A O 1
ATOM 891 N N . ILE A 1 114 ? -19.389 15.271 33.825 1.00 93.75 114 ILE A N 1
ATOM 892 C CA . ILE A 1 114 ? -20.760 15.808 33.835 1.00 93.75 114 ILE A CA 1
ATOM 893 C C . ILE A 1 114 ? -21.633 15.125 34.900 1.00 93.75 114 ILE A C 1
ATOM 895 O O . ILE A 1 114 ? -22.571 15.743 35.401 1.00 93.75 114 ILE A O 1
ATOM 899 N N . ALA A 1 115 ? -21.346 13.868 35.248 1.00 92.38 115 ALA A N 1
ATOM 900 C CA . ALA A 1 115 ? -22.154 13.061 36.161 1.00 92.38 115 ALA A CA 1
ATOM 901 C C . ALA A 1 115 ? -21.394 12.689 37.445 1.00 92.38 115 ALA A C 1
ATOM 903 O O . ALA A 1 115 ? -20.166 12.622 37.466 1.00 92.38 115 ALA A O 1
ATOM 904 N N . ASP A 1 116 ? -22.130 12.410 38.524 1.00 93.75 116 ASP A N 1
ATOM 905 C CA . ASP A 1 116 ? -21.563 11.813 39.733 1.00 93.75 116 ASP A CA 1
ATOM 906 C C . ASP A 1 116 ? -21.051 10.390 39.456 1.00 93.75 116 ASP A C 1
ATOM 908 O O . ASP A 1 116 ? -21.509 9.721 38.534 1.00 93.75 116 ASP A O 1
ATOM 912 N N . SER A 1 117 ? -20.105 9.907 40.265 1.00 91.06 117 SER A N 1
ATOM 913 C CA . SER A 1 117 ? -19.395 8.639 40.020 1.00 91.06 117 SER A CA 1
ATOM 914 C C . SER A 1 117 ? -20.327 7.435 39.788 1.00 91.06 117 SER A C 1
ATOM 916 O O . SER A 1 117 ? -20.067 6.605 38.914 1.00 91.06 117 SER A O 1
ATOM 918 N N . ALA A 1 118 ? -21.448 7.355 40.516 1.00 92.12 118 ALA A N 1
ATOM 919 C CA . ALA A 1 118 ? -22.400 6.253 40.381 1.00 92.12 118 ALA A CA 1
ATOM 920 C C . ALA A 1 118 ? -23.205 6.348 39.075 1.00 92.12 118 ALA A C 1
ATOM 922 O O . ALA A 1 118 ? -23.338 5.354 38.349 1.00 92.12 118 ALA A O 1
ATOM 923 N N . ALA A 1 119 ? -23.705 7.540 38.737 1.00 91.88 119 ALA A N 1
ATOM 924 C CA . ALA A 1 119 ? -24.386 7.771 37.467 1.00 91.88 119 ALA A CA 1
ATOM 925 C C . ALA A 1 119 ? -23.434 7.615 36.270 1.00 91.88 119 ALA A C 1
ATOM 927 O O . ALA A 1 119 ? -23.793 6.978 35.279 1.00 91.88 119 ALA A O 1
ATOM 928 N N . ALA A 1 120 ? -22.206 8.126 36.376 1.00 92.69 120 ALA A N 1
ATOM 929 C CA . ALA A 1 120 ? -21.181 8.046 35.346 1.00 92.69 120 ALA A CA 1
ATOM 930 C C . ALA A 1 120 ? -20.846 6.594 34.989 1.00 92.69 120 ALA A C 1
ATOM 932 O O . ALA A 1 120 ? -20.830 6.229 33.811 1.00 92.69 120 ALA A O 1
ATOM 933 N N . GLU A 1 121 ? -20.639 5.743 35.995 1.00 92.44 121 GLU A N 1
ATOM 934 C CA . GLU A 1 121 ? -20.365 4.327 35.765 1.00 92.44 121 GLU A CA 1
ATOM 935 C C . GLU A 1 121 ? -21.574 3.601 35.171 1.00 92.44 121 GLU A C 1
ATOM 937 O O . GLU A 1 121 ? -21.420 2.817 34.234 1.00 92.44 121 GLU A O 1
ATOM 942 N N . THR A 1 122 ? -22.785 3.908 35.637 1.00 93.69 122 THR A N 1
ATOM 943 C CA . THR A 1 122 ? -24.019 3.301 35.115 1.00 93.69 122 THR A CA 1
ATOM 944 C C . THR A 1 122 ? -24.242 3.654 33.644 1.00 93.69 122 THR A C 1
ATOM 946 O O . THR A 1 122 ? -24.482 2.773 32.817 1.00 93.69 122 THR A O 1
ATOM 949 N N . ILE A 1 123 ? -24.110 4.934 33.287 1.00 92.44 123 ILE A N 1
ATOM 950 C CA . ILE A 1 123 ? -24.263 5.416 31.908 1.00 92.44 123 ILE A CA 1
ATOM 951 C C . ILE A 1 123 ? -23.183 4.801 31.018 1.00 92.44 123 ILE A C 1
ATOM 953 O O . ILE A 1 123 ? -23.461 4.312 29.919 1.00 92.44 123 ILE A O 1
ATOM 957 N N . PHE A 1 124 ? -21.937 4.811 31.483 1.00 92.69 124 PHE A N 1
ATOM 958 C CA . PHE A 1 124 ? -20.824 4.369 30.666 1.00 92.69 124 PHE A CA 1
ATOM 959 C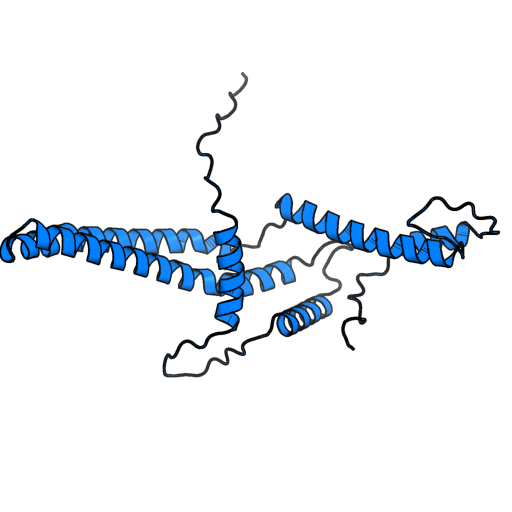 C . PHE A 1 124 ? -20.835 2.854 30.440 1.00 92.69 124 PHE A C 1
ATOM 961 O O . PHE A 1 124 ? -20.732 2.403 29.297 1.00 92.69 124 PHE A O 1
ATOM 968 N N . SER A 1 125 ? -20.992 2.064 31.502 1.00 91.62 125 SER A N 1
ATOM 969 C CA . SER A 1 125 ? -21.027 0.601 31.416 1.00 91.62 125 SER A CA 1
ATOM 970 C C . SER A 1 125 ? -22.304 0.081 30.749 1.00 91.62 125 SER A C 1
ATOM 972 O O . SER A 1 125 ? -22.225 -0.861 29.959 1.00 91.62 125 SER A O 1
ATOM 974 N N . GLY A 1 126 ? -23.454 0.706 31.020 1.00 92.31 126 GLY A N 1
ATOM 975 C CA . GLY A 1 126 ? -24.761 0.258 30.542 1.00 92.31 126 GLY A CA 1
ATOM 976 C C . GLY A 1 126 ? -25.108 0.719 29.129 1.00 92.31 126 GLY A C 1
ATOM 977 O O . GLY A 1 126 ? -25.734 -0.031 28.384 1.00 92.31 126 GLY A O 1
ATOM 978 N N . ILE A 1 127 ? -24.693 1.927 28.733 1.00 91.50 127 ILE A N 1
ATOM 979 C CA . ILE A 1 127 ? -25.070 2.514 27.440 1.00 91.50 127 ILE A CA 1
ATOM 980 C C . ILE A 1 127 ? -23.864 2.585 26.510 1.00 91.50 127 ILE A C 1
ATOM 982 O O . ILE A 1 127 ? -23.875 1.975 25.443 1.00 91.50 127 ILE A O 1
ATOM 986 N N . PHE A 1 128 ? -22.803 3.301 26.881 1.00 92.19 128 PHE A N 1
ATOM 987 C CA . PHE A 1 128 ? -21.728 3.589 25.926 1.00 92.19 128 PHE A CA 1
ATOM 988 C C . PHE A 1 128 ? -20.881 2.366 25.579 1.00 92.19 128 PHE A C 1
ATOM 990 O O . PHE A 1 128 ? -20.652 2.096 24.402 1.00 92.19 128 PHE A O 1
ATOM 997 N N . LYS A 1 129 ? -20.442 1.597 26.577 1.00 91.88 129 LYS A N 1
ATOM 998 C CA . LYS A 1 129 ? -19.590 0.418 26.380 1.00 91.88 129 LYS A CA 1
ATOM 999 C C . LYS A 1 129 ? -20.174 -0.608 25.391 1.00 91.88 129 LYS A C 1
ATOM 1001 O O . LYS A 1 129 ? -19.442 -0.978 24.472 1.00 91.88 129 LYS A O 1
ATOM 1006 N N . PRO A 1 130 ? -21.442 -1.057 25.493 1.00 95.00 130 PRO A N 1
ATOM 1007 C CA . PRO A 1 130 ? -21.991 -2.011 24.527 1.00 95.00 130 PRO A CA 1
ATOM 1008 C C . PRO A 1 130 ? -22.072 -1.436 23.106 1.00 95.00 130 PRO A C 1
ATOM 1010 O O . PRO A 1 130 ? -21.702 -2.126 22.158 1.00 95.00 130 PRO A O 1
ATOM 1013 N N . HIS A 1 131 ? -22.465 -0.167 22.946 1.00 94.44 131 HIS A N 1
ATOM 1014 C CA . HIS A 1 131 ? -22.533 0.473 21.627 1.00 94.44 131 HIS A CA 1
ATOM 1015 C C . HIS A 1 131 ? -21.147 0.656 20.995 1.00 94.44 131 HIS A C 1
ATOM 1017 O O . HIS A 1 131 ? -20.973 0.391 19.807 1.00 94.44 131 HIS A O 1
ATOM 1023 N N . LEU A 1 132 ? -20.144 1.061 21.781 1.00 93.88 132 LEU A N 1
ATOM 1024 C CA . LEU A 1 132 ? -18.762 1.200 21.312 1.00 93.88 132 LEU A CA 1
ATOM 1025 C C . LEU A 1 132 ? -18.162 -0.150 20.907 1.00 93.88 132 LEU A C 1
ATOM 1027 O O . LEU A 1 132 ? -17.502 -0.231 19.872 1.00 93.88 132 LEU A O 1
ATOM 1031 N N . ASN A 1 133 ? -18.432 -1.211 21.672 1.00 94.88 133 ASN A N 1
ATOM 1032 C CA . ASN A 1 133 ? -18.000 -2.566 21.327 1.00 94.88 133 ASN A CA 1
ATOM 1033 C C . ASN A 1 133 ? -18.644 -3.041 20.018 1.00 94.88 133 ASN A C 1
ATOM 1035 O O . ASN A 1 133 ? -17.946 -3.560 19.147 1.00 94.88 133 ASN A O 1
ATOM 1039 N N . ALA A 1 134 ? -19.952 -2.824 19.851 1.00 96.12 134 ALA A N 1
ATOM 1040 C CA . ALA A 1 134 ? -20.658 -3.165 18.618 1.00 96.12 134 ALA A CA 1
ATOM 1041 C C . ALA A 1 134 ? -20.106 -2.381 17.415 1.00 96.12 134 ALA A C 1
ATOM 1043 O O . ALA A 1 134 ? -19.855 -2.956 16.358 1.00 96.12 134 ALA A O 1
ATOM 1044 N N . LEU A 1 135 ? -19.842 -1.081 17.581 1.00 95.69 135 LEU A N 1
ATOM 1045 C CA . LEU A 1 135 ? -19.247 -0.249 16.535 1.00 95.69 135 LEU A CA 1
ATOM 1046 C C . LEU A 1 135 ? -17.843 -0.732 16.150 1.00 95.69 135 LEU A C 1
ATOM 1048 O O . LEU A 1 135 ? -17.520 -0.792 14.963 1.00 95.69 135 LEU A O 1
ATOM 1052 N N . GLN A 1 136 ? -17.020 -1.102 17.133 1.00 95.88 136 GLN A N 1
ATOM 1053 C CA . GLN A 1 136 ? -15.688 -1.651 16.890 1.00 95.88 136 GLN A CA 1
ATOM 1054 C C . GLN A 1 136 ? -15.763 -2.967 16.109 1.00 95.88 136 GLN A C 1
ATOM 1056 O O . GLN A 1 136 ? -15.052 -3.125 15.118 1.00 95.88 136 GLN A O 1
ATOM 1061 N N . GLN A 1 137 ? -16.640 -3.889 16.514 1.00 97.00 137 GLN A N 1
ATOM 1062 C CA . GLN A 1 137 ? -16.842 -5.157 15.810 1.00 97.00 137 GLN A CA 1
ATOM 1063 C C . GLN A 1 137 ? -17.316 -4.931 14.372 1.00 97.00 137 GLN A C 1
ATOM 1065 O O . GLN A 1 137 ? -16.731 -5.488 13.445 1.00 97.00 137 GLN A O 1
ATOM 1070 N N . ASN A 1 138 ? -18.300 -4.052 14.168 1.00 97.19 138 ASN A N 1
ATOM 1071 C CA . ASN A 1 138 ? -18.796 -3.704 12.835 1.00 97.19 138 ASN A CA 1
ATOM 1072 C C . ASN A 1 138 ? -17.705 -3.073 11.960 1.00 97.19 138 ASN A C 1
ATOM 1074 O O . ASN A 1 138 ? -17.607 -3.383 10.775 1.00 97.19 138 ASN A O 1
ATOM 1078 N N . SER A 1 139 ? -16.860 -2.219 12.541 1.00 96.12 139 SER A N 1
ATOM 1079 C CA . SER A 1 139 ? -15.749 -1.584 11.824 1.00 96.12 139 SER A CA 1
ATOM 1080 C C . SER A 1 139 ? -14.698 -2.606 11.393 1.00 96.12 139 SER A C 1
ATOM 1082 O O . SER A 1 139 ? -14.239 -2.563 10.256 1.00 96.12 139 SER A O 1
ATOM 1084 N N . LEU A 1 140 ? -14.350 -3.554 12.270 1.00 96.81 140 LEU A N 1
ATOM 1085 C CA . LEU A 1 140 ? -13.422 -4.643 11.949 1.00 96.81 140 LEU A CA 1
ATOM 1086 C C . LEU A 1 140 ? -14.005 -5.600 10.898 1.00 96.81 140 LEU A C 1
ATOM 1088 O O . LEU A 1 140 ? -13.298 -6.007 9.981 1.00 96.81 140 LEU A O 1
ATOM 1092 N N . ALA A 1 141 ? -15.300 -5.912 10.979 1.00 96.62 141 ALA A N 1
ATOM 1093 C CA . ALA A 1 141 ? -15.983 -6.733 9.983 1.00 96.62 141 ALA A CA 1
ATOM 1094 C C . ALA A 1 141 ? -16.042 -6.046 8.610 1.00 96.62 141 ALA A C 1
ATOM 1096 O O . ALA A 1 141 ? -15.808 -6.679 7.584 1.00 96.62 141 ALA A O 1
ATOM 1097 N N . LYS A 1 142 ? -16.306 -4.734 8.567 1.00 96.38 142 LYS A N 1
ATOM 1098 C CA . LYS A 1 142 ? -16.281 -3.992 7.302 1.00 96.38 142 LYS A CA 1
ATOM 1099 C C . LYS A 1 142 ? -14.865 -3.867 6.748 1.00 96.38 142 LYS A C 1
ATOM 1101 O O . LYS A 1 142 ? -14.674 -3.950 5.539 1.00 96.38 142 LYS A O 1
ATOM 1106 N N . LEU A 1 143 ? -13.875 -3.698 7.621 1.00 95.62 143 LEU A N 1
ATOM 1107 C CA . LEU A 1 143 ? -12.474 -3.682 7.225 1.00 95.62 143 LEU A CA 1
ATOM 1108 C C . LEU A 1 143 ? -12.062 -5.008 6.572 1.00 95.62 143 LEU A C 1
ATOM 1110 O O . LEU A 1 143 ? -11.428 -4.980 5.521 1.00 95.62 143 LEU A O 1
ATOM 1114 N N . SER A 1 144 ? -12.452 -6.153 7.138 1.00 93.69 144 SER A N 1
ATOM 1115 C CA . SER A 1 144 ? -12.129 -7.450 6.533 1.00 93.69 144 SER A CA 1
ATOM 1116 C C . SER A 1 144 ? -12.764 -7.608 5.149 1.00 93.69 144 SER A C 1
ATOM 1118 O O . SER A 1 144 ? -12.105 -8.083 4.230 1.00 93.69 144 SER A O 1
ATOM 1120 N N . GLU A 1 145 ? -13.995 -7.129 4.950 1.00 94.75 145 GLU A N 1
ATOM 1121 C CA . GLU A 1 145 ? -14.633 -7.085 3.628 1.00 94.75 145 GLU A CA 1
ATOM 1122 C C . GLU A 1 145 ? -13.841 -6.228 2.627 1.00 94.75 145 GLU A C 1
ATOM 1124 O O . GLU A 1 145 ? -13.636 -6.651 1.491 1.00 94.75 145 GLU A O 1
ATOM 1129 N N . LEU A 1 146 ? -13.362 -5.054 3.051 1.00 93.56 146 LEU A N 1
ATOM 1130 C CA . LEU A 1 146 ? -12.571 -4.147 2.211 1.00 93.56 146 LEU A CA 1
ATOM 1131 C C . LEU A 1 146 ? -11.186 -4.702 1.855 1.00 93.56 146 LEU A C 1
ATOM 1133 O O . LEU A 1 146 ? -10.633 -4.332 0.823 1.00 93.56 146 LEU A O 1
ATOM 1137 N N . LEU A 1 147 ? -10.617 -5.569 2.693 1.00 91.31 147 LEU A N 1
ATOM 1138 C CA . LEU A 1 147 ? -9.295 -6.154 2.464 1.00 91.31 147 LEU A CA 1
ATOM 1139 C C . LEU A 1 147 ? -9.319 -7.322 1.475 1.00 91.31 147 LEU A C 1
ATOM 1141 O O . LEU A 1 147 ? -8.328 -7.520 0.774 1.00 91.31 147 LEU A O 1
ATOM 1145 N N . LYS A 1 148 ? -10.438 -8.052 1.364 1.00 89.75 148 LYS A N 1
ATOM 1146 C CA . LYS A 1 148 ? -10.552 -9.238 0.493 1.00 89.75 148 LYS A CA 1
ATOM 1147 C C . LYS A 1 148 ? -10.070 -9.006 -0.942 1.00 89.75 148 LYS A C 1
ATOM 1149 O O . LYS A 1 148 ? -9.228 -9.777 -1.397 1.00 89.75 148 LYS A O 1
ATOM 1154 N N . PRO A 1 149 ? -10.485 -7.941 -1.661 1.00 86.62 149 PRO A N 1
ATOM 1155 C CA . PRO A 1 149 ? -10.017 -7.718 -3.029 1.00 86.62 149 PRO A CA 1
ATOM 1156 C C . PRO A 1 149 ? -8.500 -7.518 -3.121 1.00 86.62 149 PRO A C 1
ATOM 1158 O O . PRO A 1 149 ? -7.905 -7.820 -4.146 1.00 86.62 149 PRO A O 1
ATOM 1161 N N . HIS A 1 150 ? -7.859 -7.020 -2.063 1.00 83.69 150 HIS A N 1
ATOM 1162 C CA . HIS A 1 150 ? -6.418 -6.770 -2.039 1.00 83.69 150 HIS A CA 1
ATOM 1163 C C . HIS A 1 150 ? -5.586 -7.992 -1.628 1.00 83.69 150 HIS A C 1
ATOM 1165 O O . HIS A 1 150 ? -4.368 -7.976 -1.804 1.00 83.69 150 HIS A O 1
ATOM 1171 N N . GLN A 1 151 ? -6.228 -9.031 -1.091 1.00 82.75 151 GLN A N 1
ATOM 1172 C CA . GLN A 1 151 ? -5.592 -10.279 -0.663 1.00 82.75 151 GLN A CA 1
ATOM 1173 C C . GLN A 1 151 ? -5.861 -11.423 -1.649 1.00 82.75 151 GLN A C 1
ATOM 1175 O O . GLN A 1 151 ? -4.982 -12.242 -1.901 1.00 82.75 151 GLN A O 1
ATOM 1180 N N . GLU A 1 152 ? -7.063 -11.465 -2.226 1.00 81.50 152 GLU A N 1
ATOM 1181 C CA . GLU A 1 152 ? -7.566 -12.618 -2.982 1.00 81.50 152 GLU A CA 1
ATOM 1182 C C . GLU A 1 152 ? -7.676 -12.355 -4.494 1.00 81.50 152 GLU A C 1
ATOM 1184 O O . GLU A 1 152 ? -7.737 -13.304 -5.272 1.00 81.50 152 GLU A O 1
ATOM 1189 N N . SER A 1 153 ? -7.705 -11.090 -4.937 1.00 77.94 153 SER A N 1
ATOM 1190 C CA . SER A 1 153 ? -7.878 -10.751 -6.358 1.00 77.94 153 SER A CA 1
ATOM 1191 C C . SER A 1 153 ? -6.558 -10.447 -7.061 1.00 77.94 153 SER A C 1
ATOM 1193 O O . SER A 1 153 ? -5.604 -9.935 -6.476 1.00 77.94 153 SER A O 1
ATOM 1195 N N . HIS A 1 154 ? -6.546 -10.672 -8.375 1.00 77.31 154 HIS A N 1
ATOM 1196 C CA . HIS A 1 154 ? -5.484 -10.194 -9.251 1.00 77.31 154 HIS A CA 1
ATOM 1197 C C . HIS A 1 154 ? -5.573 -8.670 -9.436 1.00 77.31 154 HIS A C 1
ATOM 1199 O O . HIS A 1 154 ? -6.656 -8.161 -9.754 1.00 77.31 154 HIS A O 1
ATOM 1205 N N . PRO A 1 155 ? -4.461 -7.930 -9.275 1.00 76.19 155 PRO A N 1
ATOM 1206 C CA . PRO A 1 155 ? -4.420 -6.499 -9.542 1.00 76.19 155 PRO A CA 1
ATOM 1207 C C . PRO A 1 155 ? -4.749 -6.197 -11.003 1.00 76.19 155 PRO A C 1
ATOM 1209 O O . PRO A 1 155 ? -4.177 -6.780 -11.924 1.00 76.19 155 PRO A O 1
ATOM 1212 N N . ILE A 1 156 ? -5.636 -5.230 -11.224 1.00 70.62 156 ILE A N 1
ATOM 1213 C CA . ILE A 1 156 ? -5.940 -4.724 -12.561 1.00 70.62 156 ILE A CA 1
ATOM 1214 C C . ILE A 1 156 ? -5.010 -3.538 -12.840 1.00 70.62 156 ILE A C 1
ATOM 1216 O O . ILE A 1 156 ? -5.086 -2.509 -12.175 1.00 70.62 156 ILE A O 1
ATOM 1220 N N . THR A 1 157 ? -4.140 -3.655 -13.843 1.00 67.94 157 THR A N 1
ATOM 1221 C CA . THR A 1 157 ? -3.097 -2.658 -14.168 1.00 67.94 157 THR A CA 1
ATOM 1222 C C . THR A 1 157 ? -3.584 -1.501 -15.056 1.00 67.94 157 THR A C 1
ATOM 1224 O O . THR A 1 157 ? -2.776 -0.768 -15.621 1.00 67.94 157 THR A O 1
ATOM 1227 N N . TYR A 1 158 ? -4.902 -1.306 -15.172 1.00 68.94 158 TYR A N 1
ATOM 1228 C CA . TYR A 1 158 ? -5.520 -0.280 -16.026 1.00 68.94 158 TYR A CA 1
ATOM 1229 C C . TYR A 1 158 ? -5.737 1.079 -15.338 1.00 68.94 158 TYR A C 1
ATOM 1231 O O . TYR A 1 158 ? -6.456 1.927 -15.870 1.00 68.94 158 TYR A O 1
ATOM 1239 N N . ASP A 1 159 ? -5.134 1.326 -14.171 1.00 81.19 159 ASP A N 1
ATOM 1240 C CA . ASP A 1 159 ? -5.169 2.666 -13.575 1.00 81.19 159 ASP A CA 1
ATOM 1241 C C . ASP A 1 159 ? -4.489 3.671 -14.524 1.00 81.19 159 ASP A C 1
ATOM 1243 O O . ASP A 1 159 ? -3.343 3.501 -14.944 1.00 81.19 159 ASP A O 1
ATOM 1247 N N . GLN A 1 160 ? -5.214 4.731 -14.888 1.00 80.38 160 GLN A N 1
ATOM 1248 C CA . GLN A 1 160 ? -4.739 5.714 -15.865 1.00 80.38 160 GLN A CA 1
ATOM 1249 C C . GLN A 1 160 ? -3.466 6.439 -15.415 1.00 80.38 160 GLN A C 1
ATOM 1251 O O . GLN A 1 160 ? -2.686 6.859 -16.268 1.00 80.38 160 GLN A O 1
ATOM 1256 N N . ARG A 1 161 ? -3.246 6.609 -14.104 1.00 81.62 161 ARG A N 1
ATOM 1257 C CA . ARG A 1 161 ? -2.018 7.228 -13.587 1.00 81.62 161 ARG A CA 1
ATOM 1258 C C . ARG A 1 161 ? -0.859 6.267 -13.759 1.00 81.62 161 ARG A C 1
ATOM 1260 O O . ARG A 1 161 ? 0.140 6.659 -14.339 1.00 81.62 161 ARG A O 1
ATOM 1267 N N . PHE A 1 162 ? -1.045 4.998 -13.397 1.00 78.50 162 PHE A N 1
ATOM 1268 C CA . PHE A 1 162 ? -0.035 3.965 -13.629 1.00 78.50 162 PHE A CA 1
ATOM 1269 C C . PHE A 1 162 ? 0.396 3.895 -15.101 1.00 78.50 162 PHE A C 1
ATOM 1271 O O . PHE A 1 162 ? 1.590 3.861 -15.396 1.00 78.50 162 PHE A O 1
ATOM 1278 N N . ILE A 1 163 ? -0.562 3.923 -16.033 1.00 81.38 163 ILE A N 1
ATOM 1279 C CA . ILE A 1 163 ? -0.264 3.917 -17.471 1.00 81.38 163 ILE A CA 1
ATOM 1280 C C . ILE A 1 163 ? 0.556 5.154 -17.862 1.00 81.38 163 ILE A C 1
ATOM 1282 O O . ILE A 1 163 ? 1.591 5.004 -18.510 1.00 81.38 163 ILE A O 1
ATOM 1286 N N . LYS A 1 164 ? 0.142 6.353 -17.432 1.00 84.06 164 LYS A N 1
ATOM 1287 C CA . LYS A 1 164 ? 0.845 7.614 -17.731 1.00 84.06 164 LYS A CA 1
ATOM 1288 C C . LYS A 1 164 ? 2.247 7.675 -17.128 1.00 84.06 164 LYS A C 1
ATOM 1290 O O . LYS A 1 164 ? 3.186 8.104 -17.797 1.00 84.06 164 LYS A O 1
ATOM 1295 N N . ASP A 1 165 ? 2.399 7.243 -15.883 1.00 81.56 165 ASP A N 1
ATOM 1296 C CA . ASP A 1 165 ? 3.684 7.228 -15.185 1.00 81.56 165 ASP A CA 1
ATOM 1297 C C . ASP A 1 165 ? 4.640 6.258 -15.885 1.00 81.56 165 ASP A C 1
ATOM 1299 O O . ASP A 1 165 ? 5.788 6.599 -16.180 1.00 81.56 165 ASP A O 1
ATOM 1303 N N . ARG A 1 166 ? 4.139 5.074 -16.258 1.00 80.94 166 ARG A N 1
ATOM 1304 C CA . ARG A 1 166 ? 4.893 4.093 -17.042 1.00 80.94 166 ARG A CA 1
ATOM 1305 C C . ARG A 1 166 ? 5.320 4.660 -18.394 1.00 80.94 166 ARG A C 1
ATOM 1307 O O . ARG A 1 166 ? 6.483 4.520 -18.760 1.00 80.94 166 ARG A O 1
ATOM 1314 N N . GLU A 1 167 ? 4.409 5.285 -19.135 1.00 83.88 167 GLU A N 1
ATOM 1315 C CA . GLU A 1 167 ? 4.719 5.922 -20.422 1.00 83.88 167 GLU A CA 1
ATOM 1316 C C . GLU A 1 167 ? 5.782 7.010 -20.275 1.00 83.88 167 GLU A C 1
ATOM 1318 O O . GLU A 1 167 ? 6.718 7.059 -21.066 1.00 83.88 167 GLU A O 1
ATOM 1323 N N . THR A 1 168 ? 5.695 7.827 -19.226 1.00 84.62 168 THR A N 1
ATOM 1324 C CA . THR A 1 168 ? 6.682 8.871 -18.931 1.00 84.62 168 THR A CA 1
ATOM 1325 C C . THR A 1 168 ? 8.072 8.270 -18.723 1.00 84.62 168 THR A C 1
ATOM 1327 O O . THR A 1 168 ? 9.031 8.704 -19.360 1.00 84.62 168 THR A O 1
ATOM 1330 N N . VAL A 1 169 ? 8.182 7.224 -17.897 1.00 81.25 169 VAL A N 1
ATOM 1331 C CA . VAL A 1 169 ? 9.458 6.537 -17.639 1.00 81.25 169 VAL A CA 1
ATOM 1332 C C . VAL A 1 169 ? 10.008 5.882 -18.908 1.00 81.25 169 VAL A C 1
ATOM 1334 O O . VAL A 1 169 ? 11.211 5.946 -19.166 1.00 81.25 169 VAL A O 1
ATOM 1337 N N . LEU A 1 170 ? 9.151 5.259 -19.722 1.00 81.69 170 LEU A N 1
ATOM 1338 C CA . LEU A 1 170 ? 9.570 4.654 -20.989 1.00 81.69 170 LEU A CA 1
ATOM 1339 C C . LEU A 1 170 ? 10.062 5.709 -21.985 1.00 81.69 170 LEU A C 1
ATOM 1341 O O . LEU A 1 170 ? 11.111 5.516 -22.596 1.00 81.69 170 LEU A O 1
ATOM 1345 N N . ASN A 1 171 ? 9.355 6.832 -22.103 1.00 85.75 171 ASN A N 1
ATOM 1346 C CA . ASN A 1 171 ? 9.729 7.927 -22.992 1.00 85.75 171 ASN A CA 1
ATOM 1347 C C . ASN A 1 171 ? 11.061 8.559 -22.580 1.00 85.75 171 ASN A C 1
ATOM 1349 O O . ASN A 1 171 ? 11.907 8.779 -23.437 1.00 85.75 171 ASN A O 1
ATOM 1353 N N . GLN A 1 172 ? 11.294 8.769 -21.281 1.00 85.62 172 GLN A N 1
ATOM 1354 C CA . GLN A 1 172 ? 12.573 9.279 -20.772 1.00 85.62 172 GLN A CA 1
ATOM 1355 C C . GLN A 1 172 ? 13.740 8.341 -21.109 1.00 85.62 172 GLN A C 1
ATOM 1357 O O . GLN A 1 172 ? 14.796 8.782 -21.560 1.00 85.62 172 GLN A O 1
ATOM 1362 N N . ARG A 1 173 ? 13.557 7.027 -20.922 1.00 81.88 173 ARG A N 1
ATOM 1363 C CA . ARG A 1 173 ? 14.580 6.029 -21.277 1.00 81.88 173 ARG A CA 1
ATOM 1364 C C . ARG A 1 173 ? 14.859 6.022 -22.776 1.00 81.88 173 ARG A C 1
ATOM 1366 O O . ARG A 1 173 ? 16.016 5.947 -23.187 1.00 81.88 173 ARG A O 1
ATOM 1373 N N . GLU A 1 174 ? 13.806 6.114 -23.582 1.00 85.12 174 GLU A N 1
ATOM 1374 C CA . GLU A 1 174 ? 13.927 6.156 -25.035 1.00 85.12 174 GLU A CA 1
ATOM 1375 C C . GLU A 1 174 ? 14.614 7.441 -25.507 1.00 85.12 174 GLU A C 1
ATOM 1377 O O . GLU A 1 174 ? 15.488 7.380 -26.367 1.00 85.12 174 GLU A O 1
ATOM 1382 N N . GLU A 1 175 ? 14.305 8.586 -24.900 1.00 87.06 175 GLU A N 1
ATOM 1383 C CA . GLU A 1 175 ? 14.958 9.863 -25.180 1.00 87.06 175 GLU A CA 1
ATOM 1384 C C . GLU A 1 175 ? 16.463 9.790 -24.905 1.00 87.06 175 GLU A C 1
ATOM 1386 O O . GLU A 1 175 ? 17.263 10.165 -25.765 1.00 87.06 175 GLU A O 1
ATOM 1391 N N . VAL A 1 176 ? 16.870 9.238 -23.757 1.00 86.69 176 VAL A N 1
ATOM 1392 C CA . VAL A 1 176 ? 18.288 9.030 -23.416 1.00 86.69 176 VAL A CA 1
ATOM 1393 C C . VAL A 1 176 ? 18.968 8.105 -24.430 1.00 86.69 176 VAL A C 1
ATOM 1395 O O . VAL A 1 176 ? 20.063 8.411 -24.913 1.00 86.69 176 VAL A O 1
ATOM 1398 N N . ARG A 1 177 ? 18.316 6.997 -24.801 1.00 87.00 177 ARG A N 1
ATOM 1399 C CA . ARG A 1 177 ? 18.847 6.022 -25.765 1.00 87.00 177 ARG A CA 1
ATOM 1400 C C . ARG A 1 177 ? 19.023 6.632 -27.153 1.00 87.00 17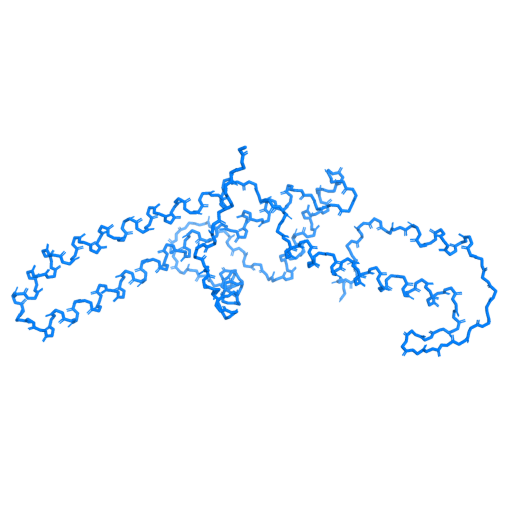7 ARG A C 1
ATOM 1402 O O . ARG A 1 177 ? 20.096 6.519 -27.746 1.00 87.00 177 ARG A O 1
ATOM 1409 N N . VAL A 1 178 ? 17.981 7.278 -27.675 1.00 88.25 178 VAL A N 1
ATOM 1410 C CA . VAL A 1 178 ? 18.000 7.933 -28.989 1.00 88.25 178 VAL A CA 1
ATOM 1411 C C . VAL A 1 178 ? 19.044 9.044 -28.999 1.00 88.25 178 VAL A C 1
ATOM 1413 O O . VAL A 1 178 ? 19.849 9.113 -29.925 1.00 88.25 178 VAL A O 1
ATOM 1416 N N . SER A 1 179 ? 19.117 9.842 -27.935 1.00 87.94 179 SER A N 1
ATOM 1417 C CA . SER A 1 179 ? 20.139 10.877 -27.764 1.00 87.94 179 SER A CA 1
ATOM 1418 C C . SER A 1 179 ? 21.560 10.315 -27.827 1.00 87.94 179 SER A C 1
ATOM 1420 O O . SER A 1 179 ? 22.423 10.881 -28.500 1.00 87.94 179 SER A O 1
ATOM 1422 N N . ALA A 1 180 ? 21.822 9.180 -27.173 1.00 87.06 180 ALA A N 1
ATOM 1423 C CA . ALA A 1 180 ? 23.123 8.519 -27.224 1.00 87.06 180 ALA A CA 1
ATOM 1424 C C . ALA A 1 180 ? 23.475 8.026 -28.641 1.00 87.06 180 ALA A C 1
ATOM 1426 O O . ALA A 1 180 ? 24.597 8.243 -29.101 1.00 87.06 180 ALA A O 1
ATOM 1427 N N . LEU A 1 181 ? 22.515 7.432 -29.360 1.00 87.56 181 LEU A N 1
ATOM 1428 C CA . LEU A 1 181 ? 22.706 6.977 -30.744 1.00 87.56 181 LEU A CA 1
ATOM 1429 C C . LEU A 1 181 ? 22.963 8.138 -31.713 1.00 87.56 181 LEU A C 1
ATOM 1431 O O . LEU A 1 181 ? 23.836 8.041 -32.576 1.00 87.56 181 LEU A O 1
ATOM 1435 N N . LEU A 1 182 ? 22.240 9.250 -31.560 1.00 87.12 182 LEU A N 1
ATOM 1436 C CA . LEU A 1 182 ? 22.458 10.455 -32.362 1.00 87.12 182 LEU A CA 1
ATOM 1437 C C . LEU A 1 182 ? 23.837 11.059 -32.078 1.00 87.12 182 LEU A C 1
ATOM 1439 O O . LEU A 1 182 ? 24.570 11.388 -33.011 1.00 87.12 182 LEU A O 1
ATOM 1443 N N . LYS A 1 183 ? 24.240 11.132 -30.804 1.00 86.06 183 LYS A N 1
ATOM 1444 C CA . LYS A 1 183 ? 25.590 11.574 -30.429 1.00 86.06 183 LYS A CA 1
ATOM 1445 C C . LYS A 1 183 ? 26.670 10.689 -31.030 1.00 86.06 183 LYS A C 1
ATOM 1447 O O . LYS A 1 183 ? 27.701 11.211 -31.431 1.00 86.06 183 LYS A O 1
ATOM 1452 N N . GLU A 1 184 ? 26.459 9.378 -31.104 1.00 85.81 184 GLU A N 1
ATOM 1453 C CA . GLU A 1 184 ? 27.393 8.452 -31.748 1.00 85.81 184 GLU A CA 1
ATOM 1454 C C . GLU A 1 184 ? 27.498 8.709 -33.260 1.00 85.81 184 GLU A C 1
ATOM 1456 O O . GLU A 1 184 ? 28.606 8.775 -33.789 1.00 85.81 184 GLU A O 1
ATOM 1461 N N . ALA A 1 185 ? 26.360 8.873 -33.940 1.00 85.38 185 ALA A N 1
ATOM 1462 C CA . ALA A 1 185 ? 26.297 8.952 -35.398 1.00 85.38 185 ALA A CA 1
ATOM 1463 C C . ALA A 1 185 ? 26.770 10.296 -35.980 1.00 85.38 185 ALA A C 1
ATOM 1465 O O . ALA A 1 185 ? 27.315 10.316 -37.080 1.00 85.38 185 ALA A O 1
ATOM 1466 N N . PHE A 1 186 ? 26.577 11.405 -35.261 1.00 83.81 186 PHE A N 1
ATOM 1467 C CA . PHE A 1 186 ? 26.756 12.757 -35.804 1.00 83.81 186 PHE A CA 1
ATOM 1468 C C . PHE A 1 186 ? 27.933 13.548 -35.193 1.00 83.81 186 PHE A C 1
ATOM 1470 O O . PHE A 1 186 ? 28.042 14.737 -35.472 1.00 83.81 186 PHE A O 1
ATOM 1477 N N . LYS A 1 187 ? 28.789 12.951 -34.339 1.00 77.69 187 LYS A N 1
ATOM 1478 C CA . LYS A 1 187 ? 29.841 13.668 -33.570 1.00 77.69 187 LYS A CA 1
ATOM 1479 C C . LYS A 1 187 ? 30.529 14.808 -34.361 1.00 77.69 187 LYS A C 1
ATOM 1481 O O . LYS A 1 187 ? 30.999 14.538 -35.466 1.00 77.69 187 LYS A O 1
ATOM 1486 N N . PRO A 1 188 ? 30.718 16.017 -33.779 1.00 70.69 188 PRO A N 1
ATOM 1487 C CA . PRO A 1 188 ? 30.340 16.461 -32.432 1.00 70.69 188 PRO A CA 1
ATOM 1488 C C . PRO A 1 188 ? 29.004 17.234 -32.422 1.00 70.69 188 PRO A C 1
ATOM 1490 O O . PRO A 1 188 ? 28.940 18.366 -32.894 1.00 70.69 188 PRO A O 1
ATOM 1493 N N . ILE A 1 189 ? 27.952 16.650 -31.831 1.00 74.44 189 ILE A N 1
ATOM 1494 C CA . ILE A 1 189 ? 26.661 17.331 -31.620 1.00 74.44 189 ILE A CA 1
ATOM 1495 C C . ILE A 1 189 ? 26.439 17.675 -30.152 1.00 74.44 189 ILE A C 1
ATOM 1497 O O . ILE A 1 189 ? 26.789 16.902 -29.256 1.00 74.44 189 ILE A O 1
ATOM 1501 N N . TYR A 1 190 ? 25.797 18.815 -29.929 1.00 75.31 190 TYR A N 1
ATOM 1502 C CA . TYR A 1 190 ? 25.298 19.256 -28.634 1.00 75.31 190 TYR A CA 1
ATOM 1503 C C . TYR A 1 190 ? 23.768 19.198 -28.690 1.00 75.31 190 TYR A C 1
ATOM 1505 O O . TYR A 1 190 ? 23.183 19.622 -29.680 1.00 75.31 190 TYR A O 1
ATOM 1513 N N . MET A 1 191 ? 23.124 18.599 -27.685 1.00 72.75 191 MET A N 1
ATOM 1514 C CA . MET A 1 191 ? 21.663 18.374 -27.691 1.00 72.75 191 MET A CA 1
ATOM 1515 C C . MET A 1 191 ? 20.884 19.434 -26.906 1.00 72.75 191 MET A C 1
ATOM 1517 O O . MET A 1 191 ? 19.662 19.441 -26.914 1.00 72.75 191 MET A O 1
ATOM 1521 N N . ASP A 1 192 ? 21.603 20.324 -26.236 1.00 77.25 192 ASP A N 1
ATOM 1522 C CA . ASP A 1 192 ? 21.119 21.460 -25.456 1.00 77.25 192 ASP A CA 1
ATOM 1523 C C . ASP A 1 192 ? 21.030 22.757 -26.279 1.00 77.25 192 ASP A C 1
ATOM 1525 O O . ASP A 1 192 ? 20.536 23.769 -25.788 1.00 77.25 192 ASP A O 1
ATOM 1529 N N . ARG A 1 193 ? 21.508 22.741 -27.530 1.00 79.19 193 ARG A N 1
ATOM 1530 C CA . ARG A 1 193 ? 21.520 23.898 -28.431 1.00 79.19 193 ARG A CA 1
ATOM 1531 C C . ARG A 1 193 ? 21.427 23.484 -29.890 1.00 79.19 193 ARG A C 1
ATOM 1533 O O . ARG A 1 193 ? 21.885 22.410 -30.281 1.00 79.19 193 ARG A O 1
ATOM 1540 N N . GLU A 1 194 ? 20.903 24.385 -30.711 1.00 77.12 194 GLU A N 1
ATOM 1541 C CA . GLU A 1 194 ? 20.937 24.221 -32.159 1.00 77.12 194 GLU A CA 1
ATOM 1542 C C . GLU A 1 194 ? 22.387 24.106 -32.641 1.00 77.12 194 GLU A C 1
ATOM 1544 O O . GLU A 1 194 ? 23.237 24.946 -32.341 1.00 77.12 194 GLU A O 1
ATOM 1549 N N . THR A 1 195 ? 22.679 23.028 -33.368 1.00 75.81 195 THR A N 1
ATOM 1550 C CA . THR A 1 195 ? 24.009 22.756 -33.913 1.00 75.81 195 THR A CA 1
ATOM 1551 C C . THR A 1 195 ? 23.858 22.356 -35.375 1.00 75.81 195 THR A C 1
ATOM 1553 O O . THR A 1 195 ? 23.132 21.415 -35.688 1.00 75.81 195 THR A O 1
ATOM 1556 N N . SER A 1 196 ? 24.550 23.056 -36.275 1.00 79.00 196 SER A N 1
ATOM 1557 C CA . SER A 1 196 ? 24.670 22.620 -37.667 1.00 79.00 196 SER A CA 1
ATOM 1558 C C . SER A 1 196 ? 25.795 21.600 -37.776 1.00 79.00 196 SER A C 1
ATOM 1560 O O . SER A 1 196 ? 26.902 21.830 -37.284 1.00 79.00 196 SER A O 1
ATOM 1562 N N . VAL A 1 197 ? 25.503 20.461 -38.395 1.00 74.38 197 VAL A N 1
ATOM 1563 C CA . VAL A 1 197 ? 26.417 19.321 -38.468 1.00 74.38 197 VAL A CA 1
ATOM 1564 C C . VAL A 1 197 ? 26.597 18.944 -39.924 1.00 74.38 197 VAL A C 1
ATOM 1566 O O . VAL A 1 197 ? 25.637 18.591 -40.605 1.00 74.38 197 VAL A O 1
ATOM 1569 N N . HIS A 1 198 ? 27.839 18.982 -40.393 1.00 77.06 198 HIS A N 1
ATOM 1570 C CA . HIS A 1 198 ? 28.196 18.487 -41.714 1.00 77.06 198 HIS A CA 1
ATOM 1571 C C . HIS A 1 198 ? 28.864 17.114 -41.568 1.00 77.06 198 HIS A C 1
ATOM 1573 O O . HIS A 1 198 ? 30.063 17.024 -41.305 1.00 77.06 198 HIS A O 1
ATOM 1579 N N . ALA A 1 199 ? 28.081 16.042 -41.714 1.00 75.62 199 ALA A N 1
ATOM 1580 C CA . ALA A 1 199 ? 28.540 14.661 -41.568 1.00 75.62 199 ALA A CA 1
ATOM 1581 C C . ALA A 1 199 ? 28.040 13.777 -42.721 1.00 75.62 199 ALA A C 1
ATOM 1583 O O . ALA A 1 199 ? 26.914 13.930 -43.190 1.00 75.62 199 ALA A O 1
ATOM 1584 N N . SER A 1 200 ? 28.874 12.829 -43.159 1.00 81.62 200 SER A N 1
ATOM 1585 C CA . SER A 1 200 ? 28.473 11.765 -44.088 1.00 81.62 200 SER A CA 1
ATOM 1586 C C . SER A 1 200 ? 27.980 10.566 -43.283 1.00 81.62 200 SER A C 1
ATOM 1588 O O . SER A 1 200 ? 28.741 10.004 -42.494 1.00 81.62 200 SER A O 1
ATOM 1590 N N . ILE A 1 201 ? 26.701 10.209 -43.434 1.00 81.94 201 ILE A N 1
ATOM 1591 C CA . ILE A 1 201 ? 26.033 9.206 -42.596 1.00 81.94 201 ILE A CA 1
ATOM 1592 C C . ILE A 1 201 ? 25.343 8.159 -43.458 1.00 81.94 201 ILE A C 1
ATOM 1594 O O . ILE A 1 201 ? 24.601 8.467 -44.389 1.00 81.94 201 ILE A O 1
ATOM 1598 N N . ASP A 1 202 ? 25.543 6.900 -43.080 1.00 88.12 202 ASP A N 1
ATOM 1599 C CA . ASP A 1 202 ? 24.758 5.781 -43.579 1.00 88.12 202 ASP A CA 1
ATOM 1600 C C . ASP A 1 202 ? 23.435 5.703 -42.804 1.00 88.12 202 ASP A C 1
ATOM 1602 O O . ASP A 1 202 ? 23.343 5.121 -41.716 1.00 88.12 202 ASP A O 1
ATOM 1606 N N . PHE A 1 203 ? 22.397 6.316 -43.372 1.00 86.69 203 PHE A N 1
ATOM 1607 C CA . PHE A 1 203 ? 21.060 6.321 -42.780 1.00 86.69 203 PHE A CA 1
ATOM 1608 C C . PHE A 1 203 ? 20.471 4.916 -42.637 1.00 86.69 203 PHE A C 1
ATOM 1610 O O . PHE A 1 203 ? 19.715 4.676 -41.697 1.00 86.69 203 PHE A O 1
ATOM 1617 N N . SER A 1 204 ? 20.854 3.962 -43.490 1.00 89.38 204 SER A N 1
ATOM 1618 C CA . SER A 1 204 ? 20.365 2.583 -43.384 1.00 89.38 204 SER A CA 1
ATOM 1619 C C . SER A 1 204 ? 20.868 1.931 -42.097 1.00 89.38 204 SER A C 1
ATOM 1621 O O . SER A 1 204 ? 20.090 1.322 -41.360 1.00 89.38 204 SER A O 1
ATOM 1623 N N . LYS A 1 205 ? 22.152 2.119 -41.764 1.00 86.56 205 LYS A N 1
ATOM 1624 C CA . LYS A 1 205 ? 22.725 1.643 -40.492 1.00 86.56 205 LYS A CA 1
ATOM 1625 C C . LYS A 1 205 ? 22.135 2.358 -39.279 1.00 86.56 205 LYS A C 1
ATOM 1627 O O . LYS A 1 205 ? 21.889 1.712 -38.260 1.00 86.56 205 LYS A O 1
ATOM 1632 N N . LEU A 1 206 ? 21.885 3.666 -39.373 1.00 87.75 206 LEU A N 1
ATOM 1633 C CA . LEU A 1 206 ? 21.266 4.429 -38.285 1.00 87.75 206 LEU A CA 1
ATOM 1634 C C . LEU A 1 206 ? 19.838 3.942 -37.998 1.00 87.75 206 LEU A C 1
ATOM 1636 O O . LEU A 1 206 ? 19.506 3.673 -36.845 1.00 87.75 206 LEU A O 1
ATOM 1640 N N . VAL A 1 207 ? 19.016 3.753 -39.035 1.00 89.06 207 VAL A N 1
ATOM 1641 C CA . VAL A 1 207 ? 17.650 3.224 -38.893 1.00 89.06 207 VAL A CA 1
ATOM 1642 C C . VAL A 1 207 ? 17.670 1.826 -38.276 1.00 89.06 207 VAL A C 1
ATOM 1644 O O . VAL A 1 207 ? 16.910 1.562 -37.348 1.00 89.06 207 VAL A O 1
ATOM 1647 N N . GLN A 1 208 ? 18.585 0.949 -38.701 1.00 87.62 208 GLN A N 1
ATOM 1648 C CA . GLN A 1 208 ? 18.733 -0.374 -38.085 1.00 87.62 208 GLN A CA 1
ATOM 1649 C C . GLN A 1 208 ? 19.052 -0.293 -36.583 1.00 87.62 208 GLN A C 1
ATOM 1651 O O . GLN A 1 208 ? 18.507 -1.075 -35.804 1.00 87.62 208 GLN A O 1
ATOM 1656 N N . LYS A 1 209 ? 19.896 0.657 -36.156 1.00 84.75 209 LYS A N 1
ATOM 1657 C CA . LYS A 1 209 ? 20.191 0.897 -34.732 1.00 84.75 209 LYS A CA 1
ATOM 1658 C C . LYS A 1 209 ? 18.997 1.486 -33.965 1.00 84.75 209 LYS A C 1
ATOM 1660 O O . LYS A 1 209 ? 18.800 1.146 -32.803 1.00 84.75 209 LYS A O 1
ATOM 1665 N N . LEU A 1 210 ? 18.192 2.345 -34.593 1.00 85.94 210 LEU A N 1
ATOM 1666 C CA . LEU A 1 210 ? 16.999 2.930 -33.968 1.00 85.94 210 LEU A CA 1
ATOM 1667 C C . LEU A 1 210 ? 15.882 1.896 -33.767 1.00 85.94 210 LEU A C 1
ATOM 1669 O O . LEU A 1 210 ? 15.254 1.894 -32.708 1.00 85.94 210 LEU A O 1
ATOM 1673 N N . VAL A 1 211 ? 15.676 1.013 -34.753 1.00 84.94 211 VAL A N 1
ATOM 1674 C CA . VAL A 1 211 ? 14.650 -0.047 -34.743 1.00 84.94 211 VAL A CA 1
ATOM 1675 C C . VAL A 1 211 ? 15.005 -1.184 -33.785 1.00 84.94 211 VAL A C 1
ATOM 1677 O O . VAL A 1 211 ? 14.111 -1.745 -33.150 1.00 84.94 211 VAL A O 1
ATOM 1680 N N . LYS A 1 212 ? 16.295 -1.517 -33.639 1.00 77.88 212 LYS A N 1
ATOM 1681 C CA . LYS A 1 212 ? 16.760 -2.462 -32.617 1.00 77.88 212 LYS A CA 1
ATOM 1682 C C . LYS A 1 212 ? 16.559 -1.853 -31.231 1.00 77.88 212 LYS A C 1
ATOM 1684 O O . LYS A 1 212 ? 17.426 -1.160 -30.702 1.00 77.88 212 LYS A O 1
ATOM 1689 N N . ARG A 1 213 ? 15.400 -2.120 -30.635 1.00 63.91 213 ARG A N 1
ATOM 1690 C CA . ARG A 1 213 ? 15.204 -1.915 -29.204 1.00 63.91 213 ARG A CA 1
ATOM 1691 C C . ARG A 1 213 ? 16.022 -2.980 -28.479 1.00 63.91 213 ARG A C 1
ATOM 1693 O O . ARG A 1 213 ? 15.883 -4.151 -28.835 1.00 63.91 213 ARG A O 1
ATOM 1700 N N . PRO A 1 214 ? 16.876 -2.618 -27.509 1.00 58.97 214 PRO A N 1
ATOM 1701 C CA . PRO A 1 214 ? 17.371 -3.630 -26.594 1.00 58.97 214 PRO A CA 1
ATOM 1702 C C . PRO A 1 214 ? 16.142 -4.301 -25.962 1.00 58.97 214 PRO A C 1
ATOM 1704 O O . PRO A 1 214 ? 15.226 -3.609 -25.507 1.00 58.97 214 PRO A O 1
ATOM 1707 N N . GLU A 1 215 ? 16.086 -5.638 -25.981 1.00 52.56 215 GLU A N 1
ATOM 1708 C CA . GLU A 1 215 ? 15.235 -6.367 -25.032 1.00 52.56 215 GLU A CA 1
ATOM 1709 C C . GLU A 1 215 ? 15.512 -5.800 -23.643 1.00 52.56 215 GLU A C 1
ATOM 1711 O O . GLU A 1 215 ? 16.644 -5.390 -23.410 1.00 52.56 215 GLU A O 1
ATOM 1716 N N . PHE A 1 216 ? 14.502 -5.732 -22.767 1.00 48.91 216 PHE A N 1
ATOM 1717 C CA . PHE A 1 216 ? 14.593 -5.187 -21.405 1.00 48.91 216 PHE A CA 1
ATOM 1718 C C . PHE A 1 216 ? 15.875 -5.647 -20.681 1.00 48.91 216 PHE A C 1
ATOM 1720 O O . PHE A 1 216 ? 15.897 -6.637 -19.941 1.00 48.91 216 PHE A O 1
ATOM 1727 N N . ASP A 1 217 ? 16.957 -4.910 -20.894 1.00 40.31 217 ASP A N 1
ATOM 1728 C CA . ASP A 1 217 ? 18.223 -5.125 -20.239 1.00 40.31 217 ASP A CA 1
ATOM 1729 C C . ASP A 1 217 ? 18.139 -4.244 -19.011 1.00 40.31 217 ASP A C 1
ATOM 1731 O O . ASP A 1 217 ? 18.109 -3.012 -19.086 1.00 40.31 217 ASP A O 1
ATOM 1735 N N . VAL A 1 218 ? 17.908 -4.895 -17.874 1.00 46.94 218 VAL A N 1
ATOM 1736 C CA . VAL A 1 218 ? 17.944 -4.213 -16.590 1.00 46.94 218 VAL A CA 1
ATOM 1737 C C . VAL A 1 218 ? 19.402 -3.848 -16.413 1.00 46.94 218 VAL A C 1
ATOM 1739 O O . VAL A 1 218 ? 20.214 -4.718 -16.102 1.00 46.94 218 VAL A O 1
ATOM 1742 N N . ASP A 1 219 ? 19.690 -2.589 -16.724 1.00 39.00 219 ASP A N 1
ATOM 1743 C CA . ASP A 1 219 ? 21.014 -2.002 -16.779 1.00 39.00 219 ASP A CA 1
ATOM 1744 C C . ASP A 1 219 ? 21.887 -2.506 -15.622 1.00 39.00 219 ASP A C 1
ATOM 1746 O O . ASP A 1 219 ? 21.626 -2.254 -14.444 1.00 39.00 219 ASP A O 1
ATOM 1750 N N . HIS A 1 220 ? 22.920 -3.268 -15.977 1.00 43.69 220 HIS A N 1
ATOM 1751 C CA . HIS A 1 220 ? 23.922 -3.783 -15.049 1.00 43.69 220 HIS A CA 1
ATOM 1752 C C . HIS A 1 220 ? 24.825 -2.662 -14.485 1.00 43.69 220 HIS A C 1
ATOM 1754 O O . HIS A 1 220 ? 25.706 -2.944 -13.673 1.00 43.69 220 HIS A O 1
ATOM 1760 N N . SER A 1 221 ? 24.615 -1.396 -14.878 1.00 36.97 221 SER A N 1
ATOM 1761 C CA . SER A 1 221 ? 25.394 -0.237 -14.425 1.00 36.97 221 SER A CA 1
ATOM 1762 C C . SER A 1 221 ? 25.151 0.190 -12.970 1.00 36.97 221 SER A C 1
ATOM 1764 O O . SER A 1 221 ? 25.948 0.961 -12.442 1.00 36.97 221 SER A O 1
ATOM 1766 N N . LEU A 1 222 ? 24.135 -0.350 -12.283 1.00 34.88 222 LEU A N 1
ATOM 1767 C CA . LEU A 1 222 ? 23.916 -0.123 -10.843 1.00 34.88 222 LEU A CA 1
ATOM 1768 C C . LEU A 1 222 ? 24.750 -1.046 -9.926 1.00 34.88 222 LEU A C 1
ATOM 1770 O O . LEU A 1 222 ? 24.559 -1.033 -8.716 1.00 34.88 222 LEU A O 1
ATOM 1774 N N . MET A 1 223 ? 25.675 -1.843 -10.477 1.00 33.28 223 MET A N 1
ATOM 1775 C CA . MET A 1 223 ? 26.540 -2.769 -9.722 1.00 33.28 223 MET A CA 1
ATOM 1776 C C . MET A 1 223 ? 28.020 -2.341 -9.665 1.00 33.28 223 MET A C 1
ATOM 1778 O O . MET A 1 223 ? 28.916 -3.168 -9.856 1.00 33.28 223 MET A O 1
ATOM 1782 N N . ARG A 1 224 ? 28.312 -1.067 -9.382 1.00 30.00 224 ARG A N 1
ATOM 1783 C CA . ARG A 1 224 ? 29.642 -0.660 -8.893 1.00 30.00 224 ARG A CA 1
ATOM 1784 C C . ARG A 1 224 ? 29.571 0.381 -7.797 1.00 30.00 224 ARG A C 1
ATOM 1786 O O . ARG A 1 224 ? 28.799 1.345 -7.967 1.00 30.00 224 ARG A O 1
#

pLDDT: mean 73.03, std 22.28, range [27.55, 97.19]

Organism: Beauveria bassiana (strain ARSEF 2860) (NCBI:txid655819)

Radius of gyration: 28.19 Å; chains: 1; bounding box: 67×43×84 Å

Secondary structure (DSSP, 8-state):
-PPPPPPP----PPP-HHHHHHHHHHHHHHHH------SS--------HHHHHHHHHHHHHHTTTSSPTTS--HHHHHHHHHHHHTTHHHHHHHHHHHHHHHHHHHHHHHHHHHS-HHHHHHHIIIIIHHHHHHHHHHHHHHHHHHHHHHHHSPPP---HHHHHHHHHHHHHHHHHHHHHHHHHHHSS--SSS---------HHHHHHHHH-PPP----GGG--

Foldseek 3Di:
DDDDDDDDDDDPDDDPPVVVVVLVVVLLVVLPDDDPDDDDDDPSNSAHPVRVVVVLVVVQVVPPPPDDFPDDDLVSVQVVLLVSLVCVLVVVLVVLVVVLVVVLVVLLVVLVVPDDPVVSCCCSVVPVVVVSVVVSVVSNVVSVVVCCCSNPHRDDCPDPVSVVVSVVVVVVVLCVQLVVLCVVFFPPDDPVDDDDGDDDGDVVVSVVSSPPDPRPDVDPVVPD